Protein AF-0000000084441939 (afdb_homodimer)

Secondary structure (DSSP, 8-state):
-HHHHHHHHHHHHHHHHTHHHHHHHHHHHH---SSSHHHHHHT--THHHHHHHHHHHHHHHHHHHHHHHHHHHHTT---HHHHHHHHHHHHHHHHHHHHHHTT-HHHHHHHHHHHHHHHHHHHHHTS----/-HHHHHHHHHHHHHHHHTHHHHHHHHHHHH---TTSHHHHHHT--THHHHHHHHHHHHHHHHHHHHHHHHHHHHTT---HHHHHHHHHHHHHHHHHHHHHHTT-HHHHHHHHHHHHHHHHHHHHHTS----

Sequence (262 aa):
MSILVYCLFIAVLLPYLSKIPVAYAMHKASGYDNRYPREQQAGLKGFGARALAAHQNSFESLLVFATAVITAIATQHVTITTQYLAITYIVTRFLYHIFYLVNLSTLRSTVWFIGIVASLTILWQCIPATAMSILVYCLFIAVLLPYLSKIPVAYAMHKASGYDNRYPREQQAGLKGFGARALAAHQNSFESLLVFATAVITAIATQHVTITTQYLAITYIVTRFLYHIFYLVNLSTLRSTVWFIGIVASLTILWQCIPATA

pLDDT: mean 95.8, std 7.13, range [41.22, 98.94]

InterPro domains:
  IPR001129 Membrane-associated, eicosanoid/glutathione metabolism (MAPEG) protein [PF01124] (3-127)
  IPR023352 Membrane associated eicosanoid/glutathione metabolism-like domain superfamily [G3DSA:1.20.120.550] (1-128)
  IPR023352 Membrane associated eicosanoid/glutathione metabolism-like domain superfamily [SSF161084] (3-126)

Nearest PDB structures (foldseek):
  8cda-assembly4_M  TM=3.855E-01  e=6.119E+00  Mycobacteroides abscessus ATCC 19977
  3cax-assembly1_A-2  TM=2.291E-01  e=7.855E+00  Pyrococcus furiosus DSM 3638
  8cda-assembly4_M  TM=3.892E-01  e=5.537E+00  Mycobacteroides abscessus ATCC 19977
  3cax-assembly1_A-2  TM=2.503E-01  e=8.258E+00  Pyrococcus furiosus DSM 3638

Foldseek 3Di:
DVLLVVLLVLLVCLLVVLCVQLQVQLCVPPHQDPVCRPVSLVPGDDLNVLSVVLSVVSVVLSVLQVVLSVLCVVLVVDDPLLSVLSVLLSVLSVVLSVCSNVVVVVSNVVSVVSNNVSSVVSNVSSPPPPD/DVLLVVLLVLLVCLLVVLCVQLQVQLCVPPHQDPPCRVVSLVPGDDLNVLSVVLSVVSVVLSVLQVVLSVLCVVLVVDDPLLSVLSVLLSVLSVVLSVCSNVVVVVSNVVSVVSNNVSSVVSNVSSPPPPD

Organism: Legionella spiritensis (NCBI:txid452)

Radius of gyration: 19.42 Å; Cα contacts (8 Å, |Δi|>4): 306; chains: 2; bounding box: 46×61×51 Å

Solvent-accessible surface area (backbone atoms only — not comparable to full-atom values): 13417 Å² total; per-residue (Å²): 106,48,62,54,41,50,44,49,52,52,50,66,46,41,38,62,58,37,38,49,57,27,51,50,38,39,38,73,69,78,44,73,50,72,82,50,49,66,65,56,56,72,69,41,57,71,61,26,36,35,22,43,51,47,23,57,46,35,54,59,51,37,54,54,38,50,54,20,53,47,48,18,53,60,69,66,51,73,45,73,64,43,42,53,31,45,51,47,26,55,54,25,50,56,50,25,49,52,24,42,56,71,69,36,65,68,62,22,53,50,29,48,51,52,24,53,49,29,28,50,49,40,40,56,68,56,54,73,72,82,125,108,65,62,53,51,52,43,50,55,53,51,67,45,44,38,62,59,36,41,50,56,28,52,51,37,39,38,71,71,77,43,72,50,86,88,50,50,68,65,56,57,72,69,41,56,72,60,27,35,34,20,43,50,47,22,57,46,37,53,58,51,39,52,50,40,49,54,17,54,51,44,18,60,53,70,65,50,76,44,72,65,43,43,51,31,44,51,47,27,54,54,25,51,56,50,26,48,52,26,41,56,72,67,36,46,69,62,20,53,50,31,48,49,53,25,50,50,30,28,51,50,38,37,53,67,52,39,62,72,84,125

Structure (mmCIF, N/CA/C/O backbone):
data_AF-0000000084441939-model_v1
#
loop_
_entity.id
_entity.type
_entity.pdbx_description
1 polymer 'Transmembrane protein'
#
loop_
_atom_site.group_PDB
_atom_site.id
_atom_site.type_symbol
_atom_site.label_atom_id
_atom_site.label_alt_id
_atom_site.label_comp_id
_atom_site.label_asym_id
_atom_site.label_entity_id
_atom_site.label_seq_id
_atom_site.pdbx_PDB_ins_code
_atom_site.Cartn_x
_atom_site.Cartn_y
_atom_site.Cartn_z
_atom_site.occupancy
_atom_site.B_iso_or_equiv
_atom_site.auth_seq_id
_atom_site.auth_comp_id
_atom_site.auth_asym_id
_atom_site.auth_atom_id
_atom_site.pdbx_PDB_model_num
ATOM 1 N N . MET A 1 1 ? -1.339 22.938 4.844 1 77.06 1 MET A N 1
ATOM 2 C CA . MET A 1 1 ? -2.105 21.703 4.906 1 77.06 1 MET A CA 1
ATOM 3 C C . MET A 1 1 ? -2.326 21.125 3.51 1 77.06 1 MET A C 1
ATOM 5 O O . MET A 1 1 ? -2.17 19.922 3.295 1 77.06 1 MET A O 1
ATOM 9 N N . SER A 1 2 ? -2.289 21.984 2.557 1 90.19 2 SER A N 1
ATOM 10 C CA . SER A 1 2 ? -2.578 21.516 1.204 1 90.19 2 SER A CA 1
ATOM 11 C C . SER A 1 2 ? -1.395 20.766 0.617 1 90.19 2 SER A C 1
ATOM 13 O O . SER A 1 2 ? -1.568 19.703 0.013 1 90.19 2 SER A O 1
ATOM 15 N N . ILE A 1 3 ? -0.231 21.25 0.966 1 95.69 3 ILE A N 1
ATOM 16 C CA . ILE A 1 3 ? 0.956 20.625 0.394 1 95.69 3 ILE A CA 1
ATOM 17 C C . ILE A 1 3 ? 1.123 19.219 0.967 1 95.69 3 ILE A C 1
ATOM 19 O O . ILE A 1 3 ? 1.471 18.281 0.242 1 95.69 3 ILE A O 1
ATOM 23 N N . LEU A 1 4 ? 0.852 19.078 2.25 1 97.38 4 LEU A N 1
ATOM 24 C CA . LEU A 1 4 ? 1.001 17.781 2.895 1 97.38 4 LEU A CA 1
ATOM 25 C C . LEU A 1 4 ? 0.018 16.766 2.316 1 97.38 4 LEU A C 1
ATOM 27 O O . LEU A 1 4 ? 0.382 15.617 2.059 1 97.38 4 LEU A O 1
ATOM 31 N N . VAL A 1 5 ? -1.145 17.172 2.066 1 97.25 5 VAL A N 1
ATOM 32 C CA . VAL A 1 5 ? -2.15 16.25 1.537 1 97.25 5 VAL A CA 1
ATOM 33 C C . VAL A 1 5 ? -1.83 15.922 0.082 1 97.25 5 VAL A C 1
ATOM 35 O O . VAL A 1 5 ? -2.008 14.781 -0.351 1 97.25 5 VAL A O 1
ATOM 38 N N . TYR A 1 6 ? -1.315 16.906 -0.702 1 97.31 6 TYR A N 1
ATOM 39 C CA . TYR A 1 6 ? -0.858 16.625 -2.059 1 97.31 6 TYR A CA 1
ATOM 40 C C . TYR A 1 6 ? 0.255 15.594 -2.059 1 97.31 6 TYR A C 1
ATOM 42 O O . TYR A 1 6 ? 0.245 14.664 -2.871 1 97.31 6 TYR A O 1
ATOM 50 N N . CYS A 1 7 ? 1.139 15.781 -1.158 1 98.38 7 CYS A N 1
ATOM 51 C CA . CYS A 1 7 ? 2.266 14.859 -1.093 1 98.38 7 CYS A CA 1
ATOM 52 C C . CYS A 1 7 ? 1.807 13.461 -0.675 1 98.38 7 CYS A C 1
ATOM 54 O O . CYS A 1 7 ? 2.303 12.461 -1.192 1 98.38 7 CYS A O 1
ATOM 56 N N . LEU A 1 8 ? 0.847 13.43 0.259 1 98.31 8 LEU A N 1
ATOM 57 C CA . LEU A 1 8 ? 0.28 12.148 0.65 1 98.31 8 LEU A CA 1
ATOM 58 C C . LEU A 1 8 ? -0.394 11.469 -0.536 1 98.31 8 LEU A C 1
ATOM 60 O O . LEU A 1 8 ? -0.232 10.258 -0.74 1 98.31 8 LEU A O 1
ATOM 64 N N . PHE A 1 9 ? -1.083 12.219 -1.295 1 98.25 9 PHE A N 1
ATOM 65 C CA . PHE A 1 9 ? -1.786 11.688 -2.455 1 98.25 9 PHE A CA 1
ATOM 66 C C . PHE A 1 9 ? -0.802 11.109 -3.465 1 98.25 9 PHE A C 1
ATOM 68 O O . PHE A 1 9 ? -0.989 9.992 -3.951 1 98.25 9 PHE A O 1
ATOM 75 N N . ILE A 1 10 ? 0.221 11.82 -3.734 1 98.06 10 ILE A N 1
ATOM 76 C CA . ILE A 1 10 ? 1.233 11.359 -4.68 1 98.06 10 ILE A CA 1
ATOM 77 C C . ILE A 1 10 ? 1.927 10.117 -4.125 1 98.06 10 ILE A C 1
ATOM 79 O O . ILE A 1 10 ? 2.182 9.164 -4.863 1 98.06 10 ILE A O 1
ATOM 83 N N . ALA A 1 11 ? 2.217 10.148 -2.865 1 98.62 11 ALA A N 1
ATOM 84 C CA . ALA A 1 11 ? 2.896 9.016 -2.234 1 98.62 11 ALA A CA 1
ATOM 85 C C . ALA A 1 11 ? 2.057 7.746 -2.336 1 98.62 11 ALA A C 1
ATOM 87 O O . ALA A 1 11 ? 2.592 6.656 -2.561 1 98.62 11 ALA A O 1
ATOM 88 N N . VAL A 1 12 ? 0.732 7.875 -2.184 1 98.44 12 VAL A N 1
ATOM 89 C CA . VAL A 1 12 ? -0.155 6.719 -2.229 1 98.44 12 VAL A CA 1
ATOM 90 C C . VAL A 1 12 ? -0.239 6.188 -3.658 1 98.44 12 VAL A C 1
ATOM 92 O O . VAL A 1 12 ? -0.454 4.992 -3.871 1 98.44 12 VAL A O 1
ATOM 95 N N . LEU A 1 13 ? 0.028 7.016 -4.676 1 97.75 13 LEU A N 1
ATOM 96 C CA . LEU A 1 13 ? -0.014 6.629 -6.082 1 97.75 13 LEU A CA 1
ATOM 97 C C . LEU A 1 13 ? 1.262 5.891 -6.48 1 97.75 13 LEU A C 1
ATOM 99 O O . LEU A 1 13 ? 1.257 5.102 -7.426 1 97.75 13 LEU A O 1
ATOM 103 N N . LEU A 1 14 ? 2.279 6.09 -5.758 1 97.56 14 LEU A N 1
ATOM 104 C CA . LEU A 1 14 ? 3.605 5.664 -6.191 1 97.56 14 LEU A CA 1
ATOM 105 C C . LEU A 1 14 ? 3.693 4.141 -6.25 1 97.56 14 LEU A C 1
ATOM 107 O O . LEU A 1 14 ? 4.242 3.582 -7.199 1 97.56 14 LEU A O 1
ATOM 111 N N . PRO A 1 15 ? 3.178 3.391 -5.238 1 97.69 15 PRO A N 1
ATOM 112 C CA . PRO A 1 15 ? 3.246 1.933 -5.363 1 97.69 15 PRO A CA 1
ATOM 113 C C . PRO A 1 15 ? 2.529 1.412 -6.605 1 97.69 15 PRO A C 1
ATOM 115 O O . PRO A 1 15 ? 2.947 0.408 -7.191 1 97.69 15 PRO A O 1
ATOM 118 N N . TYR A 1 16 ? 1.575 2.072 -7.09 1 97.25 16 TYR A N 1
ATOM 119 C CA . TYR A 1 16 ? 0.833 1.625 -8.266 1 97.25 16 TYR A CA 1
ATOM 120 C C . TYR A 1 16 ? 1.544 2.031 -9.547 1 97.25 16 TYR A C 1
ATOM 122 O O . TYR A 1 16 ? 1.542 1.284 -10.531 1 97.25 16 TYR A O 1
ATOM 130 N N . LEU A 1 17 ? 2.154 3.234 -9.516 1 97.25 17 LEU A N 1
ATOM 131 C CA . LEU A 1 17 ? 2.969 3.652 -10.656 1 97.25 17 LEU A CA 1
ATOM 132 C C . LEU A 1 17 ? 4.199 2.764 -10.797 1 97.25 17 LEU A C 1
ATOM 134 O O . LEU A 1 17 ? 4.609 2.436 -11.914 1 97.25 17 LEU A O 1
ATOM 138 N N . SER A 1 18 ? 4.762 2.418 -9.688 1 97.62 18 SER A N 1
ATOM 139 C CA . SER A 1 18 ? 5.969 1.599 -9.727 1 97.62 18 SER A CA 1
ATOM 140 C C . SER A 1 18 ? 5.656 0.173 -10.172 1 97.62 18 SER A C 1
ATOM 142 O O . SER A 1 18 ? 6.562 -0.586 -10.523 1 97.62 18 SER A O 1
ATOM 144 N N . LYS A 1 19 ? 4.398 -0.194 -10.188 1 97.19 19 LYS A N 1
ATOM 145 C CA . LYS A 1 19 ? 3.984 -1.502 -10.688 1 97.19 19 LYS A CA 1
ATOM 146 C C . LYS A 1 19 ? 4.059 -1.558 -12.211 1 97.19 19 LYS A C 1
ATOM 148 O O . LYS A 1 19 ? 4.125 -2.641 -12.797 1 97.19 19 LYS A O 1
ATOM 153 N N . ILE A 1 20 ? 4.066 -0.434 -12.852 1 97.5 20 ILE A N 1
ATOM 154 C CA . ILE A 1 20 ? 4.016 -0.367 -14.305 1 97.5 20 ILE A CA 1
ATOM 155 C C . ILE A 1 20 ? 5.262 -1.026 -14.898 1 97.5 20 ILE A C 1
ATOM 157 O O . ILE A 1 20 ? 5.16 -1.905 -15.758 1 97.5 20 ILE A O 1
ATOM 161 N N . PRO A 1 21 ? 6.48 -0.716 -14.484 1 98 21 PRO A N 1
ATOM 162 C CA . PRO A 1 21 ? 7.648 -1.426 -15.008 1 98 21 PRO A CA 1
ATOM 163 C C . PRO A 1 21 ? 7.621 -2.92 -14.695 1 98 21 PRO A C 1
ATOM 165 O O . PRO A 1 21 ? 8.141 -3.727 -15.477 1 98 21 PRO A O 1
ATOM 168 N N . VAL A 1 22 ? 7.051 -3.307 -13.555 1 97.81 22 VAL A N 1
ATOM 169 C CA . VAL A 1 22 ? 6.91 -4.723 -13.227 1 97.81 22 VAL A CA 1
ATOM 170 C C . VAL A 1 22 ? 6.035 -5.41 -14.266 1 97.81 22 VAL A C 1
ATOM 172 O O . VAL A 1 22 ? 6.406 -6.461 -14.805 1 97.81 22 VAL A O 1
ATOM 175 N N . ALA A 1 23 ? 4.895 -4.797 -14.57 1 97.19 23 ALA A N 1
ATOM 176 C CA . ALA A 1 23 ? 3.973 -5.352 -15.555 1 97.19 23 ALA A CA 1
ATOM 177 C C . ALA A 1 23 ? 4.625 -5.434 -16.938 1 97.19 23 ALA A C 1
ATOM 179 O O . ALA A 1 23 ? 4.414 -6.398 -17.672 1 97.19 23 ALA A O 1
ATOM 180 N N . TYR A 1 24 ? 5.367 -4.402 -17.234 1 97.44 24 TYR A N 1
ATOM 181 C CA . TYR A 1 24 ? 6.098 -4.402 -18.484 1 97.44 24 TYR A CA 1
ATOM 182 C C . TYR A 1 24 ? 7.055 -5.586 -18.562 1 97.44 24 TYR A C 1
ATOM 184 O O . TYR A 1 24 ? 7.102 -6.285 -19.578 1 97.44 24 TYR A O 1
ATOM 192 N N . ALA A 1 25 ? 7.805 -5.809 -17.547 1 97 25 ALA A N 1
ATOM 193 C CA . ALA A 1 25 ? 8.75 -6.918 -17.484 1 97 25 ALA A CA 1
ATOM 194 C C . ALA A 1 25 ? 8.031 -8.258 -17.578 1 97 25 ALA A C 1
ATOM 196 O O . ALA A 1 25 ? 8.523 -9.188 -18.219 1 97 25 ALA A O 1
ATOM 197 N N . MET A 1 26 ? 6.902 -8.359 -16.906 1 96.44 26 MET A N 1
ATOM 198 C CA . MET A 1 26 ? 6.109 -9.586 -16.953 1 96.44 26 MET A CA 1
ATOM 199 C C . MET A 1 26 ? 5.652 -9.875 -18.391 1 96.44 26 MET A C 1
ATOM 201 O O . MET A 1 26 ? 5.734 -11.016 -18.844 1 96.44 26 MET A O 1
ATOM 205 N N . HIS A 1 27 ? 5.129 -8.844 -19.031 1 96.38 27 HIS A N 1
ATOM 206 C CA . HIS A 1 27 ? 4.656 -8.984 -20.391 1 96.38 27 HIS A CA 1
ATOM 207 C C . HIS A 1 27 ? 5.789 -9.406 -21.328 1 96.38 27 HIS A C 1
ATOM 209 O O . HIS A 1 27 ? 5.598 -10.266 -22.188 1 96.38 27 HIS A O 1
ATOM 215 N N . LYS A 1 28 ? 6.93 -8.906 -21.219 1 95 28 LYS A N 1
ATOM 216 C CA . LYS A 1 28 ? 8.086 -9.188 -22.062 1 95 28 LYS A CA 1
ATOM 217 C C . LYS A 1 28 ? 8.609 -10.602 -21.812 1 95 28 LYS A C 1
ATOM 219 O O . LYS A 1 28 ? 9.109 -11.25 -22.734 1 95 28 LYS A O 1
ATOM 224 N N . ALA A 1 29 ? 8.484 -11.055 -20.656 1 91.19 29 ALA A N 1
ATOM 225 C CA . ALA A 1 29 ? 9.031 -12.359 -20.281 1 91.19 29 ALA A CA 1
ATOM 226 C C . ALA A 1 29 ? 8.164 -13.492 -20.844 1 91.19 29 ALA A C 1
ATOM 228 O O . ALA A 1 29 ? 8.672 -14.391 -21.516 1 91.19 29 ALA A O 1
ATOM 229 N N . SER A 1 30 ? 6.887 -13.609 -20.641 1 89.94 30 SER A N 1
ATOM 230 C CA . SER A 1 30 ? 6.035 -14.727 -21.047 1 89.94 30 SER A CA 1
ATOM 231 C C . SER A 1 30 ? 4.586 -14.273 -21.234 1 89.94 30 SER A C 1
ATOM 233 O O . SER A 1 30 ? 3.668 -15.094 -21.188 1 89.94 30 SER A O 1
ATOM 235 N N . GLY A 1 31 ? 4.445 -12.992 -21.375 1 92.94 31 GLY A N 1
ATOM 236 C CA . GLY A 1 31 ? 3.076 -12.508 -21.344 1 92.94 31 GLY A CA 1
ATOM 237 C C . GLY A 1 31 ? 2.527 -12.328 -19.938 1 92.94 31 GLY A C 1
ATOM 238 O O . GLY A 1 31 ? 2.953 -13.023 -19.016 1 92.94 31 GLY A O 1
ATOM 239 N N . TYR A 1 32 ? 1.651 -11.5 -19.781 1 91.75 32 TYR A N 1
ATOM 240 C CA . TYR A 1 32 ? 1.077 -11.219 -18.469 1 91.75 32 TYR A CA 1
ATOM 241 C C . TYR A 1 32 ? 0.094 -12.312 -18.062 1 91.75 32 TYR A C 1
ATOM 243 O O . TYR A 1 32 ? -0.87 -12.586 -18.781 1 91.75 32 TYR A O 1
ATOM 251 N N . ASP A 1 33 ? 0.349 -12.945 -17 1 92.94 33 ASP A N 1
ATOM 252 C CA . ASP A 1 33 ? -0.541 -13.953 -16.438 1 92.94 33 ASP A CA 1
ATOM 253 C C . ASP A 1 33 ? -1.369 -13.375 -15.289 1 92.94 33 ASP A C 1
ATOM 255 O O . ASP A 1 33 ? -0.911 -13.328 -14.148 1 92.94 33 ASP A O 1
ATOM 259 N N . ASN A 1 34 ? -2.588 -13.055 -15.531 1 92.88 34 ASN A N 1
ATOM 260 C CA . ASN A 1 34 ? -3.455 -12.43 -14.539 1 92.88 34 ASN A CA 1
ATOM 261 C C . ASN A 1 34 ? -3.949 -13.438 -13.508 1 92.88 34 ASN A C 1
ATOM 263 O O . ASN A 1 34 ? -4.473 -13.047 -12.461 1 92.88 34 ASN A O 1
ATOM 267 N N . ARG A 1 35 ? -3.855 -14.633 -13.742 1 92.31 35 ARG A N 1
ATOM 268 C CA . ARG A 1 35 ? -4.348 -15.648 -12.82 1 92.31 35 ARG A CA 1
ATOM 269 C C . ARG A 1 35 ? -3.369 -15.859 -11.672 1 92.31 35 ARG A C 1
ATOM 271 O O . ARG A 1 35 ? -3.783 -16.094 -10.531 1 92.31 35 ARG A O 1
ATOM 278 N N . TYR A 1 36 ? -2.07 -15.781 -12.062 1 92.69 36 TYR A N 1
ATOM 279 C CA . TYR A 1 36 ? -1.05 -15.961 -11.031 1 92.69 36 TYR A CA 1
ATOM 280 C C . TYR A 1 36 ? 0.02 -14.883 -11.133 1 92.69 36 TYR A C 1
ATOM 282 O O . TYR A 1 36 ? 1.203 -15.18 -11.305 1 92.69 36 TYR A O 1
ATOM 290 N N . PRO A 1 37 ? -0.378 -13.688 -10.875 1 94.44 37 PRO A N 1
ATOM 291 C CA . PRO A 1 37 ? 0.547 -12.57 -11.078 1 94.44 37 PRO A CA 1
ATOM 292 C C . PRO A 1 37 ? 1.722 -12.594 -10.102 1 94.44 37 PRO A C 1
ATOM 294 O O . PRO A 1 37 ? 2.85 -12.266 -10.484 1 94.44 37 PRO A O 1
ATOM 297 N N . ARG A 1 38 ? 1.528 -13.023 -8.953 1 94.38 38 ARG A N 1
ATOM 298 C CA . ARG A 1 38 ? 2.594 -12.984 -7.957 1 94.38 38 ARG A CA 1
ATOM 299 C C . ARG A 1 38 ? 3.629 -14.078 -8.219 1 94.38 38 ARG A C 1
ATOM 301 O O . ARG A 1 38 ? 4.824 -13.867 -8.008 1 94.38 38 ARG A O 1
ATOM 308 N N . GLU A 1 39 ? 3.197 -15.211 -8.625 1 91.62 39 GLU A N 1
ATOM 309 C CA . GLU A 1 39 ? 4.129 -16.25 -9.039 1 91.62 39 GLU A CA 1
ATOM 310 C C . GLU A 1 39 ? 4.992 -15.789 -10.211 1 91.62 39 GLU A C 1
ATOM 312 O O . GLU A 1 39 ? 6.199 -16.031 -10.234 1 91.62 39 GLU A O 1
ATOM 317 N N . GLN A 1 40 ? 4.348 -15.203 -11.156 1 93.44 40 GLN A N 1
ATOM 318 C CA . GLN A 1 40 ? 5.078 -14.672 -12.305 1 93.44 40 GLN A CA 1
ATOM 319 C C . GLN A 1 40 ? 6.109 -13.633 -11.867 1 93.44 40 GLN A C 1
ATOM 321 O O . GLN A 1 40 ? 7.238 -13.625 -12.359 1 93.44 40 GLN A O 1
ATOM 326 N N . GLN A 1 41 ? 5.73 -12.766 -10.992 1 95 41 GLN A N 1
ATOM 327 C CA . GLN A 1 41 ? 6.625 -11.727 -10.477 1 95 41 GLN A CA 1
ATOM 328 C C . GLN A 1 41 ? 7.844 -12.344 -9.797 1 95 41 GLN A C 1
ATOM 330 O O . GLN A 1 41 ? 8.961 -11.836 -9.938 1 95 41 GLN A O 1
ATOM 335 N N . ALA A 1 42 ? 7.625 -13.383 -9.062 1 92 42 ALA A N 1
ATOM 336 C CA . ALA A 1 42 ? 8.688 -14.016 -8.297 1 92 42 ALA A CA 1
ATOM 337 C C . ALA A 1 42 ? 9.781 -14.555 -9.219 1 92 42 ALA A C 1
ATOM 339 O O . ALA A 1 42 ? 10.922 -14.75 -8.789 1 92 42 ALA A O 1
ATOM 340 N N . GLY A 1 43 ? 9.5 -14.758 -10.477 1 93.5 43 GLY A N 1
ATOM 341 C CA . GLY A 1 43 ? 10.453 -15.336 -11.414 1 93.5 43 GLY A CA 1
ATOM 342 C C . GLY A 1 43 ? 11.211 -14.305 -12.219 1 93.5 43 GLY A C 1
ATOM 343 O O . GLY A 1 43 ? 12.086 -14.648 -13.016 1 93.5 43 GLY A O 1
ATOM 344 N N . LEU A 1 44 ? 10.945 -13.023 -12.055 1 96.12 44 LEU A N 1
ATOM 345 C CA . LEU A 1 44 ? 11.57 -11.969 -12.844 1 96.12 44 LEU A CA 1
ATOM 346 C C . LEU A 1 44 ? 13.039 -11.805 -12.469 1 96.12 44 LEU A C 1
ATOM 348 O O . LEU A 1 44 ? 13.406 -11.969 -11.297 1 96.12 44 LEU A O 1
ATOM 352 N N . LYS A 1 45 ? 13.922 -11.508 -13.453 1 96.5 45 LYS A N 1
ATOM 353 C CA . LYS A 1 45 ? 15.352 -11.273 -13.25 1 96.5 45 LYS A CA 1
ATOM 354 C C . LYS A 1 45 ? 15.781 -9.938 -13.852 1 96.5 45 LYS A C 1
ATOM 356 O O . LYS A 1 45 ? 14.992 -9.281 -14.539 1 96.5 45 LYS A O 1
ATOM 361 N N . GLY A 1 46 ? 17 -9.516 -13.453 1 96.56 46 GLY A N 1
ATOM 362 C CA . GLY A 1 46 ? 17.531 -8.281 -14.016 1 96.56 46 GLY A CA 1
ATOM 363 C C . GLY A 1 46 ? 16.625 -7.09 -13.789 1 96.56 46 GLY A C 1
ATOM 364 O O . GLY A 1 46 ? 16.219 -6.812 -12.656 1 96.56 46 GLY A O 1
ATOM 365 N N . PHE A 1 47 ? 16.203 -6.449 -14.898 1 97.5 47 PHE A N 1
ATOM 366 C CA . PHE A 1 47 ? 15.336 -5.27 -14.859 1 97.5 47 PHE A CA 1
ATOM 367 C C . PHE A 1 47 ? 14.047 -5.562 -14.102 1 97.5 47 PHE A C 1
ATOM 369 O O . PHE A 1 47 ? 13.609 -4.758 -13.281 1 97.5 47 PHE A O 1
ATOM 376 N N . GLY A 1 48 ? 13.453 -6.785 -14.414 1 97.69 48 GLY A N 1
ATOM 377 C CA . GLY A 1 48 ? 12.203 -7.148 -13.766 1 97.69 48 GLY A CA 1
ATOM 378 C C . GLY A 1 48 ? 12.328 -7.312 -12.266 1 97.69 48 GLY A C 1
ATOM 379 O O . GLY A 1 48 ? 11.445 -6.898 -11.508 1 97.69 48 GLY A O 1
ATOM 380 N N . ALA A 1 49 ? 13.406 -7.875 -11.844 1 97.62 49 ALA A N 1
ATOM 381 C CA . ALA A 1 49 ? 13.656 -8.047 -10.414 1 97.62 49 ALA A CA 1
ATOM 382 C C . ALA A 1 49 ? 13.844 -6.703 -9.719 1 97.62 49 ALA A C 1
ATOM 384 O O . ALA A 1 49 ? 13.352 -6.5 -8.602 1 97.62 49 ALA A O 1
ATOM 385 N N . ARG A 1 50 ? 14.547 -5.836 -10.383 1 98.19 50 ARG A N 1
ATOM 386 C CA . ARG A 1 50 ? 14.742 -4.504 -9.82 1 98.19 50 ARG A CA 1
ATOM 387 C C . ARG A 1 50 ? 13.422 -3.746 -9.742 1 98.19 50 ARG A C 1
ATOM 389 O O . ARG A 1 50 ? 13.148 -3.051 -8.766 1 98.19 50 ARG A O 1
ATOM 396 N N . ALA A 1 51 ? 12.633 -3.861 -10.766 1 98.38 51 ALA A N 1
ATOM 397 C CA . ALA A 1 51 ? 11.32 -3.221 -10.781 1 98.38 51 ALA A CA 1
ATOM 398 C C . ALA A 1 51 ? 10.453 -3.725 -9.633 1 98.38 51 ALA A C 1
ATOM 400 O O . ALA A 1 51 ? 9.789 -2.936 -8.953 1 98.38 51 ALA A O 1
ATOM 401 N N . LEU A 1 52 ? 10.516 -5.008 -9.461 1 98.12 52 LEU A N 1
ATOM 402 C CA . LEU A 1 52 ? 9.719 -5.609 -8.391 1 98.12 52 LEU A CA 1
ATOM 403 C C . LEU A 1 52 ? 10.195 -5.129 -7.027 1 98.12 52 LEU A C 1
ATOM 405 O O . LEU A 1 52 ? 9.375 -4.793 -6.164 1 98.12 52 LEU A O 1
ATOM 409 N N . ALA A 1 53 ? 11.453 -5.109 -6.84 1 97.88 53 ALA A N 1
ATOM 410 C CA . ALA A 1 53 ? 12.016 -4.641 -5.578 1 97.88 53 ALA A CA 1
ATOM 411 C C . ALA A 1 53 ? 11.609 -3.197 -5.297 1 97.88 53 ALA A C 1
ATOM 413 O O . ALA A 1 53 ? 11.258 -2.854 -4.168 1 97.88 53 ALA A O 1
ATOM 414 N N . ALA A 1 54 ? 11.68 -2.387 -6.277 1 98.31 54 ALA A N 1
ATOM 415 C CA . ALA A 1 54 ? 11.289 -0.988 -6.137 1 98.31 54 ALA A CA 1
ATOM 416 C C . ALA A 1 54 ? 9.805 -0.866 -5.785 1 98.31 54 ALA A C 1
ATOM 418 O O . ALA A 1 54 ? 9.422 -0.033 -4.961 1 98.31 54 ALA A O 1
ATOM 419 N N . HIS A 1 55 ? 9.023 -1.685 -6.438 1 98.12 55 HIS A N 1
ATOM 420 C CA . HIS A 1 55 ? 7.586 -1.704 -6.18 1 98.12 55 HIS A CA 1
ATOM 421 C C . HIS A 1 55 ? 7.293 -2.08 -4.73 1 98.12 55 HIS A C 1
ATOM 423 O O . HIS A 1 55 ? 6.535 -1.388 -4.047 1 98.12 55 HIS A O 1
ATOM 429 N N . GLN A 1 56 ? 7.914 -3.129 -4.277 1 97.69 56 GLN A N 1
ATOM 430 C CA . GLN A 1 56 ? 7.707 -3.58 -2.906 1 97.69 56 GLN A CA 1
ATOM 431 C C . GLN A 1 56 ? 8.195 -2.537 -1.905 1 97.69 56 GLN A C 1
ATOM 433 O O . GLN A 1 56 ? 7.527 -2.273 -0.902 1 97.69 56 GLN A O 1
ATOM 438 N N . ASN A 1 57 ? 9.297 -1.919 -2.184 1 98.25 57 ASN A N 1
ATOM 439 C CA . ASN A 1 57 ? 9.844 -0.885 -1.315 1 98.25 57 ASN A CA 1
ATOM 440 C C . ASN A 1 57 ? 8.914 0.319 -1.215 1 98.25 57 ASN A C 1
ATOM 442 O O . ASN A 1 57 ? 8.875 0.996 -0.185 1 98.25 57 ASN A O 1
ATOM 446 N N . SER A 1 58 ? 8.195 0.585 -2.271 1 98.06 58 SER A N 1
ATOM 447 C CA . SER A 1 58 ? 7.309 1.746 -2.283 1 98.06 58 SER A CA 1
ATOM 448 C C . SER A 1 58 ? 6.23 1.631 -1.211 1 98.06 58 SER A C 1
ATOM 450 O O . SER A 1 58 ? 5.824 2.633 -0.62 1 98.06 58 SER A O 1
ATOM 452 N N . PHE A 1 59 ? 5.691 0.435 -0.942 1 98.19 59 PHE A N 1
ATOM 453 C CA . PHE A 1 59 ? 4.727 0.249 0.135 1 98.19 59 PHE A CA 1
ATOM 454 C C . PHE A 1 59 ? 5.383 0.458 1.494 1 98.19 59 PHE A C 1
ATOM 456 O O . PHE A 1 59 ? 4.793 1.063 2.389 1 98.19 59 PHE A O 1
ATOM 463 N N . GLU A 1 60 ? 6.605 -0.046 1.639 1 98.12 60 GLU A N 1
ATOM 464 C CA . GLU A 1 60 ? 7.34 0.11 2.893 1 98.12 60 GLU A CA 1
ATOM 465 C C . GLU A 1 60 ? 7.582 1.582 3.209 1 98.12 60 GLU A C 1
ATOM 467 O O . GLU A 1 60 ? 7.359 2.025 4.336 1 98.12 60 GLU A O 1
ATOM 472 N N . SER A 1 61 ? 7.992 2.221 2.207 1 98.25 61 SER A N 1
ATOM 473 C CA . SER A 1 61 ? 8.305 3.639 2.357 1 98.25 61 SER A CA 1
ATOM 474 C C . SER A 1 61 ? 7.043 4.457 2.617 1 98.25 61 SER A C 1
ATOM 476 O O . SER A 1 61 ? 7.059 5.398 3.412 1 98.25 61 SER A O 1
ATOM 478 N N . LEU A 1 62 ? 6 4.129 1.963 1 98.62 62 LEU A N 1
ATOM 479 C CA . LEU A 1 62 ? 4.73 4.824 2.143 1 98.62 62 LEU A CA 1
ATOM 480 C C . LEU A 1 62 ? 4.27 4.75 3.594 1 98.62 62 LEU A C 1
ATOM 482 O O . LEU A 1 62 ? 3.76 5.734 4.141 1 98.62 62 LEU A O 1
ATOM 486 N N . LEU A 1 63 ? 4.422 3.623 4.199 1 98.62 63 LEU A N 1
ATOM 487 C CA . LEU A 1 63 ? 4.008 3.443 5.586 1 98.62 63 LEU A CA 1
ATOM 488 C C . LEU A 1 63 ? 4.688 4.465 6.492 1 98.62 63 LEU A C 1
ATOM 490 O O . LEU A 1 63 ? 4.027 5.121 7.301 1 98.62 63 LEU A O 1
ATOM 494 N N . VAL A 1 64 ? 5.941 4.598 6.352 1 98.75 64 VAL A N 1
ATOM 495 C CA . VAL A 1 64 ? 6.73 5.508 7.172 1 98.75 64 VAL A CA 1
ATOM 496 C C . VAL A 1 64 ? 6.305 6.949 6.906 1 98.75 64 VAL A C 1
ATOM 498 O O . VAL A 1 64 ? 6.023 7.703 7.84 1 98.75 64 VAL A O 1
ATOM 501 N N . PHE A 1 65 ? 6.211 7.309 5.641 1 98.94 65 PHE A N 1
ATOM 502 C CA . PHE A 1 65 ? 5.891 8.68 5.25 1 98.94 65 PHE A CA 1
ATOM 503 C C . PHE A 1 65 ? 4.473 9.039 5.68 1 98.94 65 PHE A C 1
ATOM 505 O O . PHE A 1 65 ? 4.246 10.125 6.23 1 98.94 65 PHE A O 1
ATOM 512 N N . ALA A 1 66 ? 3.512 8.188 5.414 1 98.81 66 ALA A N 1
ATOM 513 C CA . ALA A 1 66 ? 2.119 8.438 5.781 1 98.81 66 ALA A CA 1
ATOM 514 C C . ALA A 1 66 ? 1.978 8.641 7.285 1 98.81 66 ALA A C 1
ATOM 516 O O . ALA A 1 66 ? 1.262 9.539 7.734 1 98.81 66 ALA A O 1
ATOM 517 N N . THR A 1 67 ? 2.645 7.789 8.078 1 98.69 67 THR A N 1
ATOM 518 C CA . THR A 1 67 ? 2.613 7.93 9.523 1 98.69 67 THR A CA 1
ATOM 519 C C . THR A 1 67 ? 3.102 9.312 9.945 1 98.69 67 THR A C 1
ATOM 521 O O . THR A 1 67 ? 2.461 9.984 10.758 1 98.69 67 THR A O 1
ATOM 524 N N . ALA A 1 68 ? 4.164 9.734 9.383 1 98.75 68 ALA A N 1
ATOM 525 C CA . ALA A 1 68 ? 4.758 11.023 9.734 1 98.75 68 ALA A CA 1
ATOM 526 C C . ALA A 1 68 ? 3.834 12.18 9.359 1 98.75 68 ALA A C 1
ATOM 528 O O . ALA A 1 68 ? 3.562 13.055 10.18 1 98.75 68 ALA A O 1
ATOM 529 N N . VAL A 1 69 ? 3.34 12.18 8.164 1 98.69 69 VAL A N 1
ATOM 530 C CA . VAL A 1 69 ? 2.586 13.305 7.629 1 98.69 69 VAL A CA 1
ATOM 531 C C . VAL A 1 69 ? 1.213 13.375 8.297 1 98.69 69 VAL A C 1
ATOM 533 O O . VAL A 1 69 ? 0.745 14.453 8.656 1 98.69 69 VAL A O 1
ATOM 536 N N . ILE A 1 70 ? 0.535 12.289 8.531 1 98.44 70 ILE A N 1
ATOM 537 C CA . ILE A 1 70 ? -0.771 12.289 9.18 1 98.44 70 ILE A CA 1
ATOM 538 C C . ILE A 1 70 ? -0.628 12.742 10.633 1 98.44 70 ILE A C 1
ATOM 540 O O . ILE A 1 70 ? -1.49 13.453 11.148 1 98.44 70 ILE A O 1
ATOM 544 N N . THR A 1 71 ? 0.468 12.297 11.258 1 98.38 71 THR A N 1
ATOM 545 C CA . THR A 1 71 ? 0.73 12.773 12.609 1 98.38 71 THR A CA 1
ATOM 546 C C . THR A 1 71 ? 0.876 14.297 12.633 1 98.38 71 THR A C 1
ATOM 548 O O . THR A 1 71 ? 0.311 14.961 13.5 1 98.38 71 THR A O 1
ATOM 551 N N . ALA A 1 72 ? 1.622 14.828 11.719 1 98.12 72 ALA A N 1
ATOM 552 C CA . ALA A 1 72 ? 1.804 16.281 11.648 1 98.12 72 ALA A CA 1
ATOM 553 C C . ALA A 1 72 ? 0.465 16.984 11.469 1 98.12 72 ALA A C 1
ATOM 555 O O . ALA A 1 72 ? 0.208 18 12.117 1 98.12 72 ALA A O 1
ATOM 556 N N . ILE A 1 73 ? -0.414 16.438 10.617 1 97.12 73 ILE A N 1
ATOM 557 C CA . ILE A 1 73 ? -1.728 17.031 10.375 1 97.12 73 ILE A CA 1
ATOM 558 C C . ILE A 1 73 ? -2.58 16.922 11.633 1 97.12 73 ILE A C 1
ATOM 560 O O . ILE A 1 73 ? -3.188 17.922 12.055 1 97.12 73 ILE A O 1
ATOM 564 N N . ALA A 1 74 ? -2.543 15.82 12.242 1 96.25 74 ALA A N 1
ATOM 565 C CA . ALA A 1 74 ? -3.379 15.555 13.414 1 96.25 74 ALA A CA 1
ATOM 566 C C . ALA A 1 74 ? -2.959 16.422 14.594 1 96.25 74 ALA A C 1
ATOM 568 O O . ALA A 1 74 ? -3.795 16.812 15.414 1 96.25 74 ALA A O 1
ATOM 569 N N . THR A 1 75 ? -1.684 16.688 14.664 1 96.12 75 THR A N 1
ATOM 570 C CA . THR A 1 75 ? -1.175 17.469 15.789 1 96.12 75 THR A CA 1
ATOM 571 C C . THR A 1 75 ? -1.03 18.938 15.414 1 96.12 75 THR A C 1
ATOM 573 O O . THR A 1 75 ? -0.524 19.734 16.203 1 96.12 75 THR A O 1
ATOM 576 N N . GLN A 1 76 ? -1.35 19.25 14.203 1 95.38 76 GLN A N 1
ATOM 577 C CA . GLN A 1 76 ? -1.365 20.609 13.703 1 95.38 76 GLN A CA 1
ATOM 578 C C . GLN A 1 76 ? 0.044 21.203 13.641 1 95.38 76 GLN A C 1
ATOM 580 O O . GLN A 1 76 ? 0.244 22.375 13.922 1 95.38 76 GLN A O 1
ATOM 585 N N . HIS A 1 77 ? 0.992 20.391 13.461 1 95.62 77 HIS A N 1
ATOM 586 C CA . HIS A 1 77 ? 2.365 20.812 13.227 1 95.62 77 HIS A CA 1
ATOM 587 C C . HIS A 1 77 ? 2.656 20.922 11.734 1 95.62 77 HIS A C 1
ATOM 589 O O . HIS A 1 77 ? 3.551 20.25 11.211 1 95.62 77 HIS A O 1
ATOM 595 N N . VAL A 1 78 ? 1.891 21.766 11.086 1 95.81 78 VAL A N 1
ATOM 596 C CA . VAL A 1 78 ? 2.055 22 9.656 1 95.81 78 VAL A CA 1
ATOM 597 C C . VAL A 1 78 ? 2.828 23.297 9.438 1 95.81 78 VAL A C 1
ATOM 599 O O . VAL A 1 78 ? 2.234 24.375 9.352 1 95.81 78 VAL A O 1
ATOM 602 N N . THR A 1 79 ? 4.145 23.203 9.422 1 96.44 79 THR A N 1
ATOM 603 C CA . THR A 1 79 ? 5.043 24.344 9.266 1 96.44 79 THR A CA 1
ATOM 604 C C . THR A 1 79 ? 5.66 24.359 7.871 1 96.44 79 THR A C 1
ATOM 606 O O . THR A 1 79 ? 5.477 23.406 7.094 1 96.44 79 THR A O 1
ATOM 609 N N . ILE A 1 80 ? 6.258 25.422 7.539 1 97 80 ILE A N 1
ATOM 610 C CA . ILE A 1 80 ? 6.965 25.516 6.27 1 97 80 ILE A CA 1
ATOM 611 C C . ILE A 1 80 ? 8.023 24.422 6.18 1 97 80 ILE A C 1
ATOM 613 O O . ILE A 1 80 ? 8.211 23.812 5.121 1 97 80 ILE A O 1
ATOM 617 N N . THR A 1 81 ? 8.633 24.156 7.301 1 97.38 81 THR A N 1
ATOM 618 C CA . THR A 1 81 ? 9.656 23.125 7.344 1 97.38 81 THR A CA 1
ATOM 619 C C . THR A 1 81 ? 9.055 21.75 7.027 1 97.38 81 THR A C 1
ATOM 621 O O . THR A 1 81 ? 9.586 21.016 6.195 1 97.38 81 THR A O 1
ATOM 624 N N . THR A 1 82 ? 7.949 21.406 7.66 1 97.75 82 THR A N 1
ATOM 625 C CA . THR A 1 82 ? 7.328 20.125 7.414 1 97.75 82 THR A CA 1
ATOM 626 C C . THR A 1 82 ? 6.879 20 5.961 1 97.75 82 THR A C 1
ATOM 628 O O . THR A 1 82 ? 6.945 18.922 5.367 1 97.75 82 THR A O 1
ATOM 631 N N . GLN A 1 83 ? 6.461 21.062 5.375 1 98.12 83 GLN A N 1
ATOM 632 C CA . GLN A 1 83 ? 6.027 21.047 3.982 1 98.12 83 GLN A CA 1
ATOM 633 C C . GLN A 1 83 ? 7.199 20.797 3.043 1 98.12 83 GLN A C 1
ATOM 635 O O . GLN A 1 83 ? 7.094 19.984 2.121 1 98.12 83 GLN A O 1
ATOM 640 N N . TYR A 1 84 ? 8.312 21.438 3.305 1 98.56 84 TYR A N 1
ATOM 641 C CA . TYR A 1 84 ? 9.492 21.219 2.463 1 98.56 84 TYR A CA 1
ATOM 642 C C . TYR A 1 84 ? 10.031 19.812 2.631 1 98.56 84 TYR A C 1
ATOM 644 O O . TYR A 1 84 ? 10.531 19.219 1.673 1 98.56 84 TYR A O 1
ATOM 652 N N . LEU A 1 85 ? 9.953 19.312 3.832 1 98.81 85 LEU A N 1
ATOM 653 C CA . LEU A 1 85 ? 10.391 17.938 4.078 1 98.81 85 LEU A CA 1
ATOM 654 C C . LEU A 1 85 ? 9.508 16.953 3.326 1 98.81 85 LEU A C 1
ATOM 656 O O . LEU A 1 85 ? 10.008 15.961 2.773 1 98.81 85 LEU A O 1
ATOM 660 N N . ALA A 1 86 ? 8.234 17.219 3.305 1 98.81 86 ALA A N 1
ATOM 661 C CA . ALA A 1 86 ? 7.316 16.344 2.57 1 98.81 86 ALA A CA 1
ATOM 662 C C . ALA A 1 86 ? 7.621 16.359 1.075 1 98.81 86 ALA A C 1
ATOM 664 O O . ALA A 1 86 ? 7.613 15.312 0.421 1 98.81 86 ALA A O 1
ATOM 665 N N . ILE A 1 87 ? 7.906 17.516 0.533 1 98.81 87 ILE A N 1
ATOM 666 C CA . ILE A 1 87 ? 8.258 17.641 -0.878 1 98.81 87 ILE A CA 1
ATOM 667 C C . ILE A 1 87 ? 9.562 16.906 -1.156 1 98.81 87 ILE A C 1
ATOM 669 O O . ILE A 1 87 ? 9.688 16.203 -2.162 1 98.81 87 ILE A O 1
ATOM 673 N N . THR A 1 88 ? 10.508 17.094 -0.27 1 98.88 88 THR A N 1
ATOM 674 C CA . THR A 1 88 ? 11.789 16.406 -0.4 1 98.88 88 THR A CA 1
ATOM 675 C C . THR A 1 88 ? 11.578 14.891 -0.477 1 98.88 88 THR A C 1
ATOM 677 O O . THR A 1 88 ? 12.172 14.219 -1.321 1 98.88 88 THR A O 1
ATOM 680 N N . TYR A 1 89 ? 10.75 14.336 0.363 1 98.88 89 TYR A N 1
ATOM 681 C CA . TYR A 1 89 ? 10.438 12.914 0.335 1 98.88 89 TYR A CA 1
ATOM 682 C C . TYR A 1 89 ? 9.914 12.492 -1.034 1 98.88 89 TYR A C 1
ATOM 684 O O . TYR A 1 89 ? 10.391 11.516 -1.612 1 98.88 89 TYR A O 1
ATOM 692 N N . ILE A 1 90 ? 8.992 13.266 -1.567 1 98.88 90 ILE A N 1
ATOM 693 C CA . ILE A 1 90 ? 8.383 12.914 -2.844 1 98.88 90 ILE A CA 1
ATOM 694 C C . ILE A 1 90 ? 9.445 12.914 -3.941 1 98.88 90 ILE A C 1
ATOM 696 O O . ILE A 1 90 ? 9.508 11.984 -4.754 1 98.88 90 ILE A O 1
ATOM 700 N N . VAL A 1 91 ? 10.266 13.922 -3.971 1 98.88 91 VAL A N 1
ATOM 701 C CA . VAL A 1 91 ? 11.312 14.039 -4.984 1 98.88 91 VAL A CA 1
ATOM 702 C C . VAL A 1 91 ? 12.273 12.859 -4.875 1 98.88 91 VAL A C 1
ATOM 704 O O . VAL A 1 91 ? 12.602 12.227 -5.883 1 98.88 91 VAL A O 1
ATOM 707 N N . THR A 1 92 ? 12.672 12.539 -3.668 1 98.81 92 THR A N 1
ATOM 708 C CA . THR A 1 92 ? 13.625 11.445 -3.479 1 98.81 92 THR A CA 1
ATOM 709 C C . THR A 1 92 ? 12.984 10.109 -3.848 1 98.81 92 THR A C 1
ATOM 711 O O . THR A 1 92 ? 13.672 9.211 -4.34 1 98.81 92 THR A O 1
ATOM 714 N N . ARG A 1 93 ? 11.727 9.969 -3.688 1 98.69 93 ARG A N 1
ATOM 715 C CA . ARG A 1 93 ? 11.047 8.727 -4.047 1 98.69 93 ARG A CA 1
ATOM 716 C C . ARG A 1 93 ? 11.055 8.523 -5.559 1 98.69 93 ARG A C 1
ATOM 718 O O . ARG A 1 93 ? 11.25 7.398 -6.035 1 98.69 93 ARG A O 1
ATOM 725 N N . PHE A 1 94 ? 10.789 9.57 -6.305 1 98.69 94 PHE A N 1
ATOM 726 C CA . PHE A 1 94 ? 10.844 9.453 -7.758 1 98.69 94 PHE A CA 1
ATOM 727 C C . PHE A 1 94 ? 12.258 9.102 -8.219 1 98.69 94 PHE A C 1
ATOM 729 O O . PHE A 1 94 ? 12.438 8.211 -9.047 1 98.69 94 PHE A O 1
ATOM 736 N N . LEU A 1 95 ? 13.219 9.781 -7.676 1 98.81 95 LEU A N 1
ATOM 737 C CA . LEU A 1 95 ? 14.609 9.508 -8.023 1 98.81 95 LEU A CA 1
ATOM 738 C C . LEU A 1 95 ? 14.992 8.078 -7.641 1 98.81 95 LEU A C 1
ATOM 740 O O . LEU A 1 95 ? 15.688 7.395 -8.398 1 98.81 95 LEU A O 1
ATOM 744 N N . TYR A 1 96 ? 14.562 7.613 -6.488 1 98.81 96 TYR A N 1
ATOM 745 C CA . TYR A 1 96 ? 14.82 6.258 -6.012 1 98.81 96 TYR A CA 1
ATOM 746 C C . TYR A 1 96 ? 14.359 5.223 -7.031 1 98.81 96 TYR A C 1
ATOM 748 O O . TYR A 1 96 ? 15.109 4.312 -7.387 1 98.81 96 TYR A O 1
ATOM 756 N N . HIS A 1 97 ? 13.164 5.379 -7.543 1 98.5 97 HIS A N 1
ATOM 757 C CA . HIS A 1 97 ? 12.617 4.426 -8.508 1 98.5 97 HIS A CA 1
ATOM 758 C C . HIS A 1 97 ? 13.414 4.438 -9.805 1 98.5 97 HIS A C 1
ATOM 760 O O . HIS A 1 97 ? 13.719 3.383 -10.367 1 98.5 97 HIS A O 1
ATOM 766 N N . ILE A 1 98 ? 13.766 5.617 -10.266 1 98.38 98 ILE A N 1
ATOM 767 C CA . ILE A 1 98 ? 14.531 5.746 -11.5 1 98.38 98 ILE A CA 1
ATOM 768 C C . ILE A 1 98 ? 15.898 5.082 -11.328 1 98.38 98 ILE A C 1
ATOM 770 O O . ILE A 1 98 ? 16.297 4.27 -12.164 1 98.38 98 ILE A O 1
ATOM 774 N N . PHE A 1 99 ? 16.594 5.371 -10.211 1 98.69 99 PHE A N 1
ATOM 775 C CA . PHE A 1 99 ? 17.922 4.82 -9.969 1 98.69 99 PHE A CA 1
ATOM 776 C C . PHE A 1 99 ? 17.859 3.305 -9.812 1 98.69 99 PHE A C 1
ATOM 778 O O . PHE A 1 99 ? 18.797 2.594 -10.203 1 98.69 99 PHE A O 1
ATOM 785 N N . TYR A 1 100 ? 16.797 2.83 -9.219 1 97.88 100 TYR A N 1
ATOM 786 C CA . TYR A 1 100 ? 16.609 1.39 -9.086 1 97.88 100 TYR A CA 1
ATOM 787 C C . TYR A 1 100 ? 16.531 0.722 -10.453 1 97.88 100 TYR A C 1
ATOM 789 O O . TYR A 1 100 ? 17.219 -0.258 -10.711 1 97.88 100 TYR A O 1
ATOM 797 N N . LEU A 1 101 ? 15.75 1.278 -11.344 1 97.81 101 LEU A N 1
ATOM 798 C CA . LEU A 1 101 ? 15.484 0.69 -12.656 1 97.81 101 LEU A CA 1
ATOM 799 C C . LEU A 1 101 ? 16.734 0.715 -13.523 1 97.81 101 LEU A C 1
ATOM 801 O O . LEU A 1 101 ? 16.984 -0.215 -14.297 1 97.81 101 LEU A O 1
ATOM 805 N N . VAL A 1 102 ? 17.531 1.779 -13.43 1 97.62 102 VAL A N 1
ATOM 806 C CA . VAL A 1 102 ? 18.703 1.9 -14.305 1 97.62 102 VAL A CA 1
ATOM 807 C C . VAL A 1 102 ? 19.938 1.376 -13.586 1 97.62 102 VAL A C 1
ATOM 809 O O . VAL A 1 102 ? 21.062 1.594 -14.047 1 97.62 102 VAL A O 1
ATOM 812 N N . ASN A 1 103 ? 19.828 0.832 -12.406 1 97.88 103 ASN A N 1
ATOM 813 C CA . ASN A 1 103 ? 20.859 0.072 -11.695 1 97.88 103 ASN A CA 1
ATOM 814 C C . ASN A 1 103 ? 22 0.97 -11.219 1 97.88 103 ASN A C 1
ATOM 816 O O . ASN A 1 103 ? 23.172 0.649 -11.422 1 97.88 103 ASN A O 1
ATOM 820 N N . LEU A 1 104 ? 21.578 2.09 -10.625 1 98.19 104 LEU A N 1
ATOM 821 C CA . LEU A 1 104 ? 22.516 2.967 -9.938 1 98.19 104 LEU A CA 1
ATOM 822 C C . LEU A 1 104 ? 22.391 2.824 -8.422 1 98.19 104 LEU A C 1
ATOM 824 O O . LEU A 1 104 ? 21.719 3.629 -7.777 1 98.19 104 LEU A O 1
ATOM 828 N N . SER A 1 105 ? 23.109 1.859 -7.859 1 97.75 105 SER A N 1
ATOM 829 C CA . SER A 1 105 ? 22.875 1.38 -6.5 1 97.75 105 SER A CA 1
ATOM 830 C C . SER A 1 105 ? 23.266 2.436 -5.469 1 97.75 105 SER A C 1
ATOM 832 O O . SER A 1 105 ? 22.562 2.637 -4.48 1 97.75 105 SER A O 1
ATOM 834 N N . THR A 1 106 ? 24.375 3.105 -5.672 1 98.31 106 THR A N 1
ATOM 835 C CA . THR A 1 106 ? 24.844 4.086 -4.695 1 98.31 106 THR A CA 1
ATOM 836 C C . THR A 1 106 ? 23.906 5.281 -4.637 1 98.31 106 THR A C 1
ATOM 838 O O . THR A 1 106 ? 23.531 5.734 -3.553 1 98.31 106 THR A O 1
ATOM 841 N N . LEU A 1 107 ? 23.516 5.812 -5.742 1 98.62 107 LEU A N 1
ATOM 842 C CA . LEU A 1 107 ? 22.594 6.938 -5.793 1 98.62 107 LEU A CA 1
ATOM 843 C C . LEU A 1 107 ? 21.234 6.547 -5.227 1 98.62 107 LEU A C 1
ATOM 845 O O . LEU A 1 107 ? 20.609 7.32 -4.496 1 98.62 107 LEU A O 1
ATOM 849 N N . ARG A 1 108 ? 20.859 5.328 -5.555 1 98.5 108 ARG A N 1
ATOM 850 C CA . ARG A 1 108 ? 19.609 4.785 -5.031 1 98.5 108 ARG A CA 1
ATOM 851 C C . ARG A 1 108 ? 19.609 4.785 -3.506 1 98.5 108 ARG A C 1
ATOM 853 O O . ARG A 1 108 ? 18.688 5.305 -2.881 1 98.5 108 ARG A O 1
ATOM 860 N N . SER A 1 109 ? 20.672 4.285 -2.906 1 98.62 109 SER A N 1
ATOM 861 C CA . SER A 1 109 ? 20.797 4.211 -1.454 1 98.62 109 SER A CA 1
ATOM 862 C C . SER A 1 109 ? 20.828 5.602 -0.828 1 98.62 109 SER A C 1
ATOM 864 O O . SER A 1 109 ? 20.25 5.82 0.237 1 98.62 109 SER A O 1
ATOM 866 N N . THR A 1 110 ? 21.453 6.516 -1.505 1 98.62 110 THR A N 1
ATOM 867 C CA . THR A 1 110 ? 21.578 7.879 -1.003 1 98.62 110 THR A CA 1
ATOM 868 C C . THR A 1 110 ? 20.219 8.555 -0.947 1 98.62 110 THR A C 1
ATOM 870 O O . THR A 1 110 ? 19.844 9.133 0.079 1 98.62 110 THR A O 1
ATOM 873 N N . VAL A 1 111 ? 19.453 8.477 -1.957 1 98.69 111 VAL A N 1
ATOM 874 C CA . VAL A 1 111 ? 18.172 9.172 -1.981 1 98.69 111 VAL A CA 1
ATOM 875 C C . VAL A 1 111 ? 17.172 8.453 -1.063 1 98.69 111 VAL A C 1
ATOM 877 O O . VAL A 1 111 ? 16.297 9.094 -0.468 1 98.69 111 VAL A O 1
ATOM 880 N N . TRP A 1 112 ? 17.312 7.098 -1.008 1 98.44 112 TRP A N 1
ATOM 881 C CA . TRP A 1 112 ? 16.531 6.359 -0.024 1 98.44 112 TRP A CA 1
ATOM 882 C C . TRP A 1 112 ? 16.75 6.914 1.378 1 98.44 112 TRP A C 1
ATOM 884 O O . TRP A 1 112 ? 15.797 7.18 2.107 1 98.44 112 TRP A O 1
ATOM 894 N N . PHE A 1 113 ? 17.984 7.133 1.715 1 98.62 113 PHE A N 1
ATOM 895 C CA . PHE A 1 113 ? 18.359 7.633 3.033 1 98.62 113 PHE A CA 1
ATOM 896 C C . PHE A 1 113 ? 17.797 9.039 3.256 1 98.62 113 PHE A C 1
ATOM 898 O O . PHE A 1 113 ? 17.234 9.328 4.316 1 98.62 113 PHE A O 1
ATOM 905 N N . ILE A 1 114 ? 17.922 9.906 2.32 1 98.75 114 ILE A N 1
ATOM 906 C CA . ILE A 1 114 ? 17.406 11.266 2.426 1 98.75 114 ILE A CA 1
ATOM 907 C C . ILE A 1 114 ? 15.898 11.234 2.646 1 98.75 114 ILE A C 1
ATOM 909 O O . ILE A 1 114 ? 15.367 11.977 3.477 1 98.75 114 ILE A O 1
ATOM 913 N N . GLY A 1 115 ? 15.188 10.391 1.927 1 98.69 115 GLY A N 1
ATOM 914 C CA . GLY A 1 115 ? 13.75 10.273 2.066 1 98.69 115 GLY A CA 1
ATOM 915 C C . GLY A 1 115 ? 13.32 9.812 3.447 1 98.69 115 GLY A C 1
ATOM 916 O O . GLY A 1 115 ? 12.383 10.367 4.031 1 98.69 115 GLY A O 1
ATOM 917 N N . ILE A 1 116 ? 13.977 8.82 3.982 1 98.44 116 ILE A N 1
ATOM 918 C CA . ILE A 1 116 ? 13.617 8.305 5.297 1 98.44 116 ILE A CA 1
ATOM 919 C C . ILE A 1 116 ? 13.906 9.359 6.363 1 98.44 116 ILE A C 1
ATOM 921 O O . ILE A 1 116 ? 13.117 9.547 7.293 1 98.44 116 ILE A O 1
ATOM 925 N N . VAL A 1 117 ? 15 10.039 6.27 1 98.75 117 VAL A N 1
ATOM 926 C CA . VAL A 1 117 ? 15.367 11.078 7.223 1 98.75 117 VAL A CA 1
ATOM 927 C C . VAL A 1 117 ? 14.328 12.195 7.188 1 98.75 117 VAL A C 1
ATOM 929 O O . VAL A 1 117 ? 13.961 12.75 8.227 1 98.75 117 VAL A O 1
ATOM 932 N N . ALA A 1 118 ? 13.883 12.562 5.969 1 98.88 118 ALA A N 1
ATOM 933 C CA . ALA A 1 118 ? 12.836 13.578 5.852 1 98.88 118 ALA A CA 1
ATOM 934 C C . ALA A 1 118 ? 11.578 13.172 6.621 1 98.88 118 ALA A C 1
ATOM 936 O O . ALA A 1 118 ? 11.023 13.961 7.379 1 98.88 118 ALA A O 1
ATOM 937 N N . SER A 1 119 ? 11.156 11.969 6.5 1 98.81 119 SER A N 1
ATOM 938 C CA . SER A 1 119 ? 9.969 11.469 7.188 1 98.81 119 SER A CA 1
ATOM 939 C C . SER A 1 119 ? 10.164 11.469 8.703 1 98.81 119 SER A C 1
ATOM 941 O O . SER A 1 119 ? 9.289 11.906 9.445 1 98.81 119 SER A O 1
ATOM 943 N N . LEU A 1 120 ? 11.297 11 9.141 1 98.75 120 LEU A N 1
ATOM 944 C CA . LEU A 1 120 ? 11.586 10.93 10.562 1 98.75 120 LEU A CA 1
ATOM 945 C C . LEU A 1 120 ? 11.68 12.32 11.172 1 98.75 120 LEU A C 1
ATOM 947 O O . LEU A 1 120 ? 11.266 12.531 12.32 1 98.75 120 LEU A O 1
ATOM 951 N N . THR A 1 121 ? 12.242 13.242 10.438 1 98.62 121 THR A N 1
ATOM 952 C CA . THR A 1 121 ? 12.352 14.617 10.922 1 98.62 121 THR A CA 1
ATOM 953 C C . THR A 1 121 ? 10.977 15.25 11.086 1 98.62 121 THR A C 1
ATOM 955 O O . THR A 1 121 ? 10.75 16.016 12.016 1 98.62 121 THR A O 1
ATOM 958 N N . ILE A 1 122 ? 10.039 14.969 10.156 1 98.5 122 ILE A N 1
ATOM 959 C CA . ILE A 1 122 ? 8.672 15.445 10.305 1 98.5 122 ILE A CA 1
ATOM 960 C C . ILE A 1 122 ? 8.094 14.945 11.633 1 98.5 122 ILE A C 1
ATOM 962 O O . ILE A 1 122 ? 7.512 15.727 12.391 1 98.5 122 ILE A O 1
ATOM 966 N N . LEU A 1 123 ? 8.281 13.68 11.93 1 98.12 123 LEU A N 1
ATOM 967 C CA . LEU A 1 123 ? 7.77 13.102 13.164 1 98.12 123 LEU A CA 1
ATOM 968 C C . LEU A 1 123 ? 8.445 13.727 14.383 1 98.12 123 LEU A C 1
ATOM 970 O O . LEU A 1 123 ? 7.781 14.008 15.383 1 98.12 123 LEU A O 1
ATOM 974 N N . TRP A 1 124 ? 9.734 13.898 14.242 1 97.44 124 TRP A N 1
ATOM 975 C CA . TRP A 1 124 ? 10.5 14.492 15.328 1 97.44 124 TRP A CA 1
ATOM 976 C C . TRP A 1 124 ? 9.961 15.875 15.688 1 97.44 124 TRP A C 1
ATOM 978 O O . TRP A 1 124 ? 9.875 16.234 16.859 1 97.44 124 TRP A O 1
ATOM 988 N N . GLN A 1 125 ? 9.555 16.625 14.703 1 96.25 125 GLN A N 1
ATOM 989 C CA . GLN A 1 125 ? 9.031 17.969 14.914 1 96.25 125 GLN A CA 1
ATOM 990 C C . GLN A 1 125 ? 7.699 17.938 15.648 1 96.25 125 GLN A C 1
ATOM 992 O O . GLN A 1 125 ? 7.277 18.938 16.234 1 96.25 125 GLN A O 1
ATOM 997 N N . CYS A 1 126 ? 7.02 16.844 15.602 1 96.38 126 CYS A N 1
ATOM 998 C CA . CYS A 1 126 ? 5.711 16.719 16.234 1 96.38 126 CYS A CA 1
ATOM 999 C C . CYS A 1 126 ? 5.852 16.391 17.719 1 96.38 126 CYS A C 1
ATOM 1001 O O . CYS A 1 126 ? 4.863 16.391 18.453 1 96.38 126 CYS A O 1
ATOM 1003 N N . ILE A 1 127 ? 7.078 16.031 18.172 1 93.94 127 ILE A N 1
ATOM 1004 C CA . ILE A 1 127 ? 7.312 15.734 19.578 1 93.94 127 ILE A CA 1
ATOM 1005 C C . ILE A 1 127 ? 7.23 17.031 20.391 1 93.94 127 ILE A C 1
ATOM 1007 O O . ILE A 1 127 ? 7.977 17.969 20.141 1 93.94 127 ILE A O 1
ATOM 1011 N N . PRO A 1 128 ? 6.066 17.078 21.266 1 87.06 128 PRO A N 1
ATOM 1012 C CA . PRO A 1 128 ? 5.926 18.297 22.062 1 87.06 128 PRO A CA 1
ATOM 1013 C C . PRO A 1 128 ? 7.203 18.656 22.812 1 87.06 128 PRO A C 1
ATOM 1015 O O . PRO A 1 128 ? 7.926 17.766 23.266 1 87.06 128 PRO A O 1
ATOM 1018 N N . ALA A 1 129 ? 7.566 19.875 22.672 1 71.56 129 ALA A N 1
ATOM 1019 C CA . ALA A 1 129 ? 8.664 20.391 23.484 1 71.56 129 ALA A CA 1
ATOM 1020 C C . ALA A 1 129 ? 8.398 20.156 24.969 1 71.56 129 ALA A C 1
ATOM 1022 O O . ALA A 1 129 ? 7.246 20.219 25.422 1 71.56 129 ALA A O 1
ATOM 1023 N N . THR A 1 130 ? 8.836 19.031 25.531 1 55.28 130 THR A N 1
ATOM 1024 C CA . THR A 1 130 ? 8.688 18.922 26.984 1 55.28 130 THR A CA 1
ATOM 1025 C C . THR A 1 130 ? 8.555 20.297 27.625 1 55.28 130 THR A C 1
ATOM 1027 O O . THR A 1 130 ? 9.344 21.203 27.328 1 55.28 130 THR A O 1
ATOM 1030 N N . ALA A 1 131 ? 7.191 20.812 27.891 1 45.69 131 ALA A N 1
ATOM 1031 C CA . ALA A 1 131 ? 7.035 21.906 28.844 1 45.69 131 ALA A CA 1
ATOM 1032 C C . ALA A 1 131 ? 7.754 21.594 30.156 1 45.69 131 ALA A C 1
ATOM 1034 O O . ALA A 1 131 ? 7.738 20.453 30.609 1 45.69 131 ALA A O 1
ATOM 1035 N N . MET B 1 1 ? -18.312 10.32 11.289 1 75.12 1 MET B N 1
ATOM 1036 C CA . MET B 1 1 ? -17.078 9.844 11.891 1 75.12 1 MET B CA 1
ATOM 1037 C C . MET B 1 1 ? -17.188 8.383 12.297 1 75.12 1 MET B C 1
ATOM 1039 O O . MET B 1 1 ? -16.297 7.582 12.031 1 75.12 1 MET B O 1
ATOM 1043 N N . SER B 1 2 ? -18.422 7.984 12.562 1 91.44 2 SER B N 1
ATOM 1044 C CA . SER B 1 2 ? -18.594 6.621 13.062 1 91.44 2 SER B CA 1
ATOM 1045 C C . SER B 1 2 ? -18.438 5.598 11.938 1 91.44 2 SER B C 1
ATOM 1047 O O . SER B 1 2 ? -17.766 4.582 12.109 1 91.44 2 SER B O 1
ATOM 1049 N N . ILE B 1 3 ? -18.906 5.922 10.789 1 97.25 3 ILE B N 1
ATOM 1050 C CA . ILE B 1 3 ? -18.859 4.969 9.688 1 97.25 3 ILE B CA 1
ATOM 1051 C C . ILE B 1 3 ? -17.406 4.75 9.266 1 97.25 3 ILE B C 1
ATOM 1053 O O . ILE B 1 3 ? -17 3.619 8.992 1 97.25 3 ILE B O 1
ATOM 1057 N N . LEU B 1 4 ? -16.672 5.809 9.211 1 98 4 LEU B N 1
ATOM 1058 C CA . LEU B 1 4 ? -15.266 5.703 8.82 1 98 4 LEU B CA 1
ATOM 1059 C C . LEU B 1 4 ? -14.492 4.836 9.805 1 98 4 LEU B C 1
ATOM 1061 O O . LEU B 1 4 ? -13.68 4 9.398 1 98 4 LEU B O 1
ATOM 1065 N N . VAL B 1 5 ? -14.789 4.934 11.055 1 98.06 5 VAL B N 1
ATOM 1066 C CA . VAL B 1 5 ? -14.078 4.172 12.07 1 98.06 5 VAL B CA 1
ATOM 1067 C C . VAL B 1 5 ? -14.516 2.709 12.023 1 98.06 5 VAL B C 1
ATOM 1069 O O . VAL B 1 5 ? -13.695 1.803 12.195 1 98.06 5 VAL B O 1
ATOM 1072 N N . TYR B 1 6 ? -15.789 2.488 11.82 1 98.25 6 TYR B N 1
ATOM 1073 C CA . TYR B 1 6 ? -16.25 1.121 11.625 1 98.25 6 TYR B CA 1
ATOM 1074 C C . TYR B 1 6 ? -15.555 0.469 10.438 1 98.25 6 TYR B C 1
ATOM 1076 O O . TYR B 1 6 ? -15.133 -0.686 10.516 1 98.25 6 TYR B O 1
ATOM 1084 N N . CYS B 1 7 ? -15.453 1.193 9.375 1 98.69 7 CYS B N 1
ATOM 1085 C CA . CYS B 1 7 ? -14.812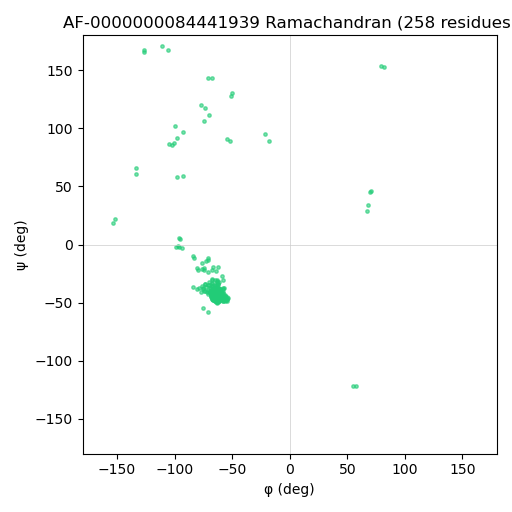 0.657 8.18 1 98.69 7 CYS B CA 1
ATOM 1086 C C . CYS B 1 7 ? -13.336 0.396 8.422 1 98.69 7 CYS B C 1
ATOM 1088 O O . CYS B 1 7 ? -12.789 -0.608 7.957 1 98.69 7 CYS B O 1
ATOM 1090 N N . LEU B 1 8 ? -12.711 1.333 9.164 1 98.56 8 LEU B N 1
ATOM 1091 C CA . LEU B 1 8 ? -11.32 1.108 9.531 1 98.56 8 LEU B CA 1
ATOM 1092 C C . LEU B 1 8 ? -11.18 -0.158 10.367 1 98.56 8 LEU B C 1
ATOM 1094 O O . LEU B 1 8 ? -10.25 -0.944 10.156 1 98.56 8 LEU B O 1
ATOM 1098 N N . PHE B 1 9 ? -12.07 -0.363 11.305 1 98.5 9 PHE B N 1
ATOM 1099 C CA . PHE B 1 9 ? -12.047 -1.539 12.172 1 98.5 9 PHE B CA 1
ATOM 1100 C C . PHE B 1 9 ? -12.156 -2.816 11.344 1 98.5 9 PHE B C 1
ATOM 1102 O O . PHE B 1 9 ? -11.375 -3.748 11.523 1 98.5 9 PHE B O 1
ATOM 1109 N N . ILE B 1 10 ? -13.016 -2.879 10.414 1 98.44 10 ILE B N 1
ATOM 1110 C CA . ILE B 1 10 ? -13.227 -4.051 9.57 1 98.44 10 ILE B CA 1
ATOM 1111 C C . ILE B 1 10 ? -12.008 -4.262 8.672 1 98.44 10 ILE B C 1
ATOM 1113 O O . ILE B 1 10 ? -11.555 -5.395 8.492 1 98.44 10 ILE B O 1
ATOM 1117 N N . ALA B 1 11 ? -11.555 -3.18 8.109 1 98.62 11 ALA B N 1
ATOM 1118 C CA . ALA B 1 11 ? -10.406 -3.26 7.215 1 98.62 11 ALA B CA 1
ATOM 1119 C C . ALA B 1 11 ? -9.203 -3.867 7.926 1 98.62 11 ALA B C 1
ATOM 1121 O O . ALA B 1 11 ? -8.453 -4.656 7.34 1 98.62 11 ALA B O 1
ATOM 1122 N N . VAL B 1 12 ? -9 -3.547 9.25 1 98.38 12 VAL B N 1
ATOM 1123 C CA . VAL B 1 12 ? -7.836 -4.027 9.984 1 98.38 12 VAL B CA 1
ATOM 1124 C C . VAL B 1 12 ? -8 -5.516 10.305 1 98.38 12 VAL B C 1
ATOM 1126 O O . VAL B 1 12 ? -7.016 -6.234 10.477 1 98.38 12 VAL B O 1
ATOM 1129 N N . LEU B 1 13 ? -9.195 -6.004 10.312 1 98.12 13 LEU B N 1
ATOM 1130 C CA . LEU B 1 13 ? -9.461 -7.41 10.578 1 98.12 13 LEU B CA 1
ATOM 1131 C C . LEU B 1 13 ? -9.219 -8.258 9.336 1 98.12 13 LEU B C 1
ATOM 1133 O O . LEU B 1 13 ? -8.953 -9.461 9.438 1 98.12 13 LEU B O 1
ATOM 1137 N N . LEU B 1 14 ? -9.227 -7.672 8.172 1 97.38 14 LEU B N 1
ATOM 1138 C CA . LEU B 1 14 ? -9.25 -8.414 6.918 1 97.38 14 LEU B CA 1
ATOM 1139 C C . LEU B 1 14 ? -7.941 -9.164 6.703 1 97.38 14 LEU B C 1
ATOM 1141 O O . LEU B 1 14 ? -7.945 -10.32 6.281 1 97.38 14 LEU B O 1
ATOM 1145 N N . PRO B 1 15 ? -6.762 -8.539 6.945 1 97.5 15 PRO B N 1
ATOM 1146 C CA . PRO B 1 15 ? -5.535 -9.32 6.797 1 97.5 15 PRO B CA 1
ATOM 1147 C C . PRO B 1 15 ? -5.508 -10.555 7.688 1 97.5 15 PRO B C 1
ATOM 1149 O O . PRO B 1 15 ? -4.945 -11.586 7.305 1 97.5 15 PRO B O 1
ATOM 1152 N N . TYR B 1 16 ? -6.137 -10.523 8.828 1 97.62 16 TYR B N 1
ATOM 1153 C CA . TYR B 1 16 ? -6.172 -11.672 9.727 1 97.62 16 TYR B CA 1
ATOM 1154 C C . TYR B 1 16 ? -7.168 -12.719 9.242 1 97.62 16 TYR B C 1
ATOM 1156 O O . TYR B 1 16 ? -6.891 -13.914 9.289 1 97.62 16 TYR B O 1
ATOM 1164 N N . LEU B 1 17 ? -8.281 -12.234 8.781 1 97.5 17 LEU B N 1
ATOM 1165 C CA . LEU B 1 17 ? -9.281 -13.148 8.234 1 97.5 17 LEU B CA 1
ATOM 1166 C C . LEU B 1 17 ? -8.766 -13.828 6.969 1 97.5 17 LEU B C 1
ATOM 1168 O O . LEU B 1 17 ? -9.039 -15.008 6.738 1 97.5 17 LEU B O 1
ATOM 1172 N N . SER B 1 18 ? -8.055 -13.078 6.164 1 97.56 18 SER B N 1
ATOM 1173 C CA . SER B 1 18 ? -7.555 -13.625 4.906 1 97.56 18 SER B CA 1
ATOM 1174 C C . SER B 1 18 ? -6.438 -14.633 5.148 1 97.56 18 SER B C 1
ATOM 1176 O O . SER B 1 18 ? -6.074 -15.391 4.246 1 97.56 18 SER B O 1
ATOM 1178 N N . LYS B 1 19 ? -5.93 -14.68 6.371 1 97.38 19 LYS B N 1
ATOM 1179 C CA . LYS B 1 19 ? -4.914 -15.664 6.734 1 97.38 19 LYS B CA 1
ATOM 1180 C C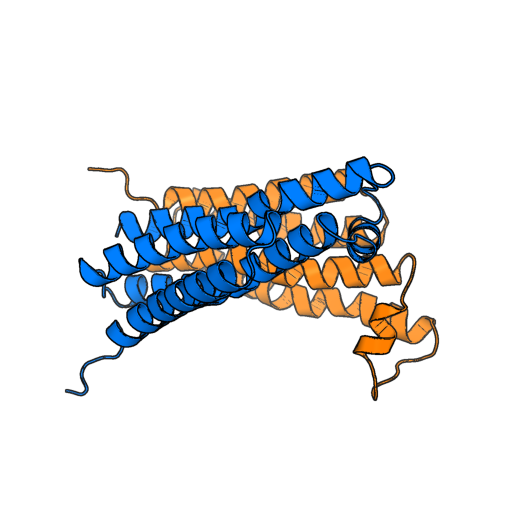 . LYS B 1 19 ? -5.539 -17.047 6.941 1 97.38 19 LYS B C 1
ATOM 1182 O O . LYS B 1 19 ? -4.844 -18.062 6.867 1 97.38 19 LYS B O 1
ATOM 1187 N N . ILE B 1 20 ? -6.766 -17.141 7.184 1 97.44 20 ILE B N 1
ATOM 1188 C CA . ILE B 1 20 ? -7.453 -18.375 7.512 1 97.44 20 ILE B CA 1
ATOM 1189 C C . ILE B 1 20 ? -7.371 -19.344 6.328 1 97.44 20 ILE B C 1
ATOM 1191 O O . ILE B 1 20 ? -6.953 -20.5 6.484 1 97.44 20 ILE B O 1
ATOM 1195 N N . PRO B 1 21 ? -7.68 -18.938 5.086 1 97.75 21 PRO B N 1
ATOM 1196 C CA . PRO B 1 21 ? -7.516 -19.859 3.965 1 97.75 21 PRO B CA 1
ATOM 1197 C C . PRO B 1 21 ? -6.062 -20.281 3.754 1 97.75 21 PRO B C 1
ATOM 1199 O O . PRO B 1 21 ? -5.805 -21.391 3.285 1 97.75 21 PRO B O 1
ATOM 1202 N N . VAL B 1 22 ? -5.117 -19.422 4.039 1 97.31 22 VAL B N 1
ATOM 1203 C CA . VAL B 1 22 ? -3.709 -19.797 3.947 1 97.31 22 VAL B CA 1
ATOM 1204 C C . VAL B 1 22 ? -3.408 -20.938 4.91 1 97.31 22 VAL B C 1
ATOM 1206 O O . VAL B 1 22 ? -2.799 -21.938 4.527 1 97.31 22 VAL B O 1
ATOM 1209 N N . ALA B 1 23 ? -3.863 -20.766 6.148 1 96.62 23 ALA B N 1
ATOM 1210 C CA . ALA B 1 23 ? -3.65 -21.797 7.168 1 96.62 23 ALA B CA 1
ATOM 1211 C C . ALA B 1 23 ? -4.316 -23.109 6.766 1 96.62 23 ALA B C 1
ATOM 1213 O O . ALA B 1 23 ? -3.754 -24.188 6.977 1 96.62 23 ALA B O 1
ATOM 1214 N N . TYR B 1 24 ? -5.484 -22.969 6.273 1 96.88 24 TYR B N 1
ATOM 1215 C CA . TYR B 1 24 ? -6.191 -24.156 5.793 1 96.88 24 TYR B CA 1
ATOM 1216 C C . TYR B 1 24 ? -5.383 -24.875 4.723 1 96.88 24 TYR B C 1
ATOM 1218 O O . TYR B 1 24 ? -5.242 -26.109 4.766 1 96.88 24 TYR B O 1
ATOM 1226 N N . ALA B 1 25 ? -4.867 -24.141 3.758 1 96.06 25 ALA B N 1
ATOM 1227 C CA . ALA B 1 25 ? -4.066 -24.719 2.682 1 96.06 25 ALA B CA 1
ATOM 1228 C C . ALA B 1 25 ? -2.799 -25.359 3.227 1 96.06 25 ALA B C 1
ATOM 1230 O O . ALA B 1 25 ? -2.377 -26.422 2.744 1 96.06 25 ALA B O 1
ATOM 1231 N N . MET B 1 26 ? -2.166 -24.719 4.203 1 95.44 26 MET B N 1
ATOM 1232 C CA . MET B 1 26 ? -0.968 -25.281 4.824 1 95.44 26 MET B CA 1
ATOM 1233 C C . MET B 1 26 ? -1.272 -26.609 5.496 1 95.44 26 MET B C 1
ATOM 1235 O O . MET B 1 26 ? -0.512 -27.562 5.359 1 95.44 26 MET B O 1
ATOM 1239 N N . HIS B 1 27 ? -2.35 -26.609 6.242 1 95.25 27 HIS B N 1
ATOM 1240 C CA . HIS B 1 27 ? -2.754 -27.828 6.93 1 95.25 27 HIS B CA 1
ATOM 1241 C C . HIS B 1 27 ? -3.037 -28.953 5.938 1 95.25 27 HIS B C 1
ATOM 1243 O O . HIS B 1 27 ? -2.65 -30.109 6.164 1 95.25 27 HIS B O 1
ATOM 1249 N N . LYS B 1 28 ? -3.646 -28.734 4.859 1 94.19 28 LYS B N 1
ATOM 1250 C CA . LYS B 1 28 ? -4.02 -29.719 3.85 1 94.19 28 LYS B CA 1
ATOM 1251 C C . LYS B 1 28 ? -2.793 -30.234 3.102 1 94.19 28 LYS B C 1
ATOM 1253 O O . LYS B 1 28 ? -2.752 -31.391 2.686 1 94.19 28 LYS B O 1
ATOM 1258 N N . ALA B 1 29 ? -1.828 -29.438 2.883 1 89 29 ALA B N 1
ATOM 1259 C CA . ALA B 1 29 ? -0.639 -29.797 2.117 1 89 29 ALA B CA 1
ATOM 1260 C C . ALA B 1 29 ? 0.237 -30.781 2.896 1 89 29 ALA B C 1
ATOM 1262 O O . ALA B 1 29 ? 0.564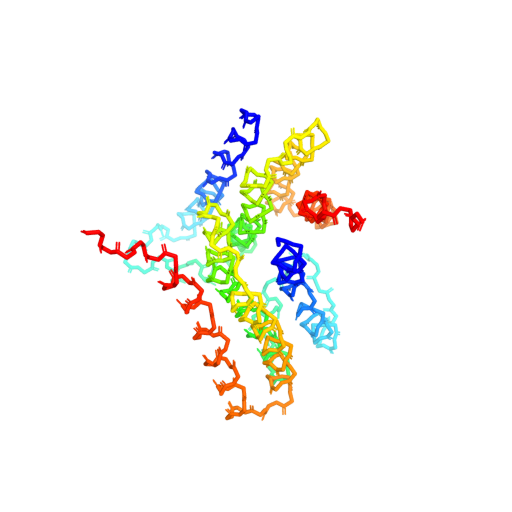 -31.859 2.4 1 89 29 ALA B O 1
ATOM 1263 N N . SER B 1 30 ? 0.751 -30.547 4.105 1 87.75 30 SER B N 1
ATOM 1264 C CA . SER B 1 30 ? 1.657 -31.406 4.863 1 87.75 30 SER B CA 1
ATOM 1265 C C . SER B 1 30 ? 1.491 -31.203 6.363 1 87.75 30 SER B C 1
ATOM 1267 O O . SER B 1 30 ? 2.412 -31.469 7.137 1 87.75 30 SER B O 1
ATOM 1269 N N . GLY B 1 31 ? 0.341 -30.703 6.723 1 90.56 31 GLY B N 1
ATOM 1270 C CA . GLY B 1 31 ? 0.219 -30.312 8.117 1 90.56 31 GLY B CA 1
ATOM 1271 C C . GLY B 1 31 ? 0.862 -28.969 8.414 1 90.56 31 GLY B C 1
ATOM 1272 O O . GLY B 1 31 ? 1.775 -28.547 7.703 1 90.56 31 GLY B O 1
ATOM 1273 N N . TYR B 1 32 ? 0.417 -28.359 9.344 1 90.12 32 TYR B N 1
ATOM 1274 C CA . TYR B 1 32 ? 0.942 -27.047 9.695 1 90.12 32 TYR B CA 1
ATOM 1275 C C . TYR B 1 32 ? 2.314 -27.156 10.344 1 90.12 32 TYR B C 1
ATOM 1277 O O . TYR B 1 32 ? 2.471 -27.844 11.359 1 90.12 32 TYR B O 1
ATOM 1285 N N . ASP B 1 33 ? 3.311 -26.609 9.75 1 90.88 33 ASP B N 1
ATOM 1286 C CA . ASP B 1 33 ? 4.66 -26.547 10.305 1 90.88 33 ASP B CA 1
ATOM 1287 C C . ASP B 1 33 ? 4.887 -25.25 11.07 1 90.88 33 ASP B C 1
ATOM 1289 O O . ASP B 1 33 ? 5.273 -24.234 10.477 1 90.88 33 ASP B O 1
ATOM 1293 N N . ASN B 1 34 ? 4.734 -25.281 12.367 1 91.69 34 ASN B N 1
ATOM 1294 C CA . ASN B 1 34 ? 4.828 -24.094 13.195 1 91.69 34 ASN B CA 1
ATOM 1295 C C . ASN B 1 34 ? 6.273 -23.625 13.328 1 91.69 34 ASN B C 1
ATOM 1297 O O . ASN B 1 34 ? 6.523 -22.5 13.773 1 91.69 34 ASN B O 1
ATOM 1301 N N . ARG B 1 35 ? 7.188 -24.438 12.969 1 94.56 35 ARG B N 1
ATOM 1302 C CA . ARG B 1 35 ? 8.602 -24.078 13.102 1 94.56 35 ARG B CA 1
ATOM 1303 C C . ARG B 1 35 ? 9.055 -23.188 11.945 1 94.56 35 ARG B C 1
ATOM 1305 O O . ARG B 1 35 ? 9.891 -22.312 12.133 1 94.56 35 ARG B O 1
ATOM 1312 N N . TYR B 1 36 ? 8.547 -23.516 10.789 1 93.81 36 TYR B N 1
ATOM 1313 C CA . TYR B 1 36 ? 8.953 -22.75 9.609 1 93.81 36 TYR B CA 1
ATOM 1314 C C . TYR B 1 36 ? 7.738 -22.359 8.773 1 93.81 36 TYR B C 1
ATOM 1316 O O . TYR B 1 36 ? 7.629 -22.734 7.605 1 93.81 36 TYR B O 1
ATOM 1324 N N . PRO B 1 37 ? 6.828 -21.625 9.281 1 93.75 37 PRO B N 1
ATOM 1325 C CA . PRO B 1 37 ? 5.559 -21.328 8.617 1 93.75 37 PRO B CA 1
ATOM 1326 C C . PRO B 1 37 ? 5.742 -20.547 7.32 1 93.75 37 PRO B C 1
ATOM 1328 O O . PRO B 1 37 ? 5.02 -20.781 6.348 1 93.75 37 PRO B O 1
ATOM 1331 N N . ARG B 1 38 ? 6.691 -19.625 7.246 1 93.12 38 ARG B N 1
ATOM 1332 C CA . ARG B 1 38 ? 6.871 -18.828 6.043 1 93.12 38 ARG B CA 1
ATOM 1333 C C . ARG B 1 38 ? 7.445 -19.656 4.902 1 93.12 38 ARG B C 1
ATOM 1335 O O . ARG B 1 38 ? 7.102 -19.438 3.738 1 93.12 38 ARG B O 1
ATOM 1342 N N . GLU B 1 39 ? 8.367 -20.516 5.266 1 92.69 39 GLU B N 1
ATOM 1343 C CA . GLU B 1 39 ? 8.875 -21.453 4.258 1 92.69 39 GLU B CA 1
ATOM 1344 C C . GLU B 1 39 ? 7.758 -22.312 3.686 1 92.69 39 GLU B C 1
ATOM 1346 O O . GLU B 1 39 ? 7.703 -22.547 2.477 1 92.69 39 GLU B O 1
ATOM 1351 N N . GLN B 1 40 ? 6.918 -22.844 4.57 1 93.31 40 GLN B N 1
ATOM 1352 C CA . GLN B 1 40 ? 5.773 -23.625 4.137 1 93.31 40 GLN B CA 1
ATOM 1353 C C . GLN B 1 40 ? 4.852 -22.812 3.234 1 93.31 40 GLN B C 1
ATOM 1355 O O . GLN B 1 40 ? 4.359 -23.312 2.221 1 93.31 40 GLN B O 1
ATOM 1360 N N . GLN B 1 41 ? 4.559 -21.594 3.531 1 94 41 GLN B N 1
ATOM 1361 C CA . GLN B 1 41 ? 3.701 -20.703 2.746 1 94 41 GLN B CA 1
ATOM 1362 C C . GLN B 1 41 ? 4.27 -20.5 1.345 1 94 41 GLN B C 1
ATOM 1364 O O . GLN B 1 41 ? 3.521 -20.484 0.364 1 94 41 GLN B O 1
ATOM 1369 N N . ALA B 1 42 ? 5.559 -20.344 1.254 1 90.94 42 ALA B N 1
ATOM 1370 C CA . ALA B 1 42 ? 6.215 -20.062 -0.019 1 90.94 42 ALA B CA 1
ATOM 1371 C C . ALA B 1 42 ? 6.055 -21.234 -0.993 1 90.94 42 ALA B C 1
ATOM 1373 O O . ALA B 1 42 ? 6.16 -21.047 -2.209 1 90.94 42 ALA B O 1
ATOM 1374 N N . GLY B 1 43 ? 5.809 -22.406 -0.503 1 91.81 43 GLY B N 1
ATOM 1375 C CA . GLY B 1 43 ? 5.707 -23.594 -1.336 1 91.81 43 GLY B CA 1
ATOM 1376 C C . GLY B 1 43 ? 4.285 -23.906 -1.765 1 91.81 43 GLY B C 1
ATOM 1377 O O . GLY B 1 43 ? 4.051 -24.844 -2.531 1 91.81 43 GLY B O 1
ATOM 1378 N N . LEU B 1 44 ? 3.283 -23.156 -1.324 1 94.38 44 LEU B N 1
ATOM 1379 C CA . LEU B 1 44 ? 1.883 -23.406 -1.642 1 94.38 44 LEU B CA 1
ATOM 1380 C C . LEU B 1 44 ? 1.605 -23.156 -3.119 1 94.38 44 LEU B C 1
ATOM 1382 O O . LEU B 1 44 ? 2.182 -22.25 -3.715 1 94.38 44 LEU B O 1
ATOM 1386 N N . LYS B 1 45 ? 0.743 -23.953 -3.744 1 93.44 45 LYS B N 1
ATOM 1387 C CA . LYS B 1 45 ? 0.342 -23.828 -5.141 1 93.44 45 LYS B CA 1
ATOM 1388 C C . LYS B 1 45 ? -1.177 -23.766 -5.277 1 93.44 45 LYS B C 1
ATOM 1390 O O . LYS B 1 45 ? -1.899 -24 -4.301 1 93.44 45 LYS B O 1
ATOM 1395 N N . GLY B 1 46 ? -1.618 -23.391 -6.48 1 93.81 46 GLY B N 1
ATOM 1396 C CA . GLY B 1 46 ? -3.051 -23.359 -6.73 1 93.81 46 GLY B CA 1
ATOM 1397 C C . GLY B 1 46 ? -3.814 -22.516 -5.73 1 93.81 46 GLY B C 1
ATOM 1398 O O . GLY B 1 46 ? -3.477 -21.344 -5.508 1 93.81 46 GLY B O 1
ATOM 1399 N N . PHE B 1 47 ? -4.777 -23.156 -5.035 1 96 47 PHE B N 1
ATOM 1400 C CA . PHE B 1 47 ? -5.625 -22.484 -4.055 1 96 47 PHE B CA 1
ATOM 1401 C C . PHE B 1 47 ? -4.777 -21.812 -2.979 1 96 47 PHE B C 1
ATOM 1403 O O . PHE B 1 47 ? -5.035 -20.672 -2.605 1 96 47 PHE B O 1
ATOM 1410 N N . GLY B 1 48 ? -3.727 -22.531 -2.482 1 96.5 48 GLY B N 1
ATOM 1411 C CA . GLY B 1 48 ?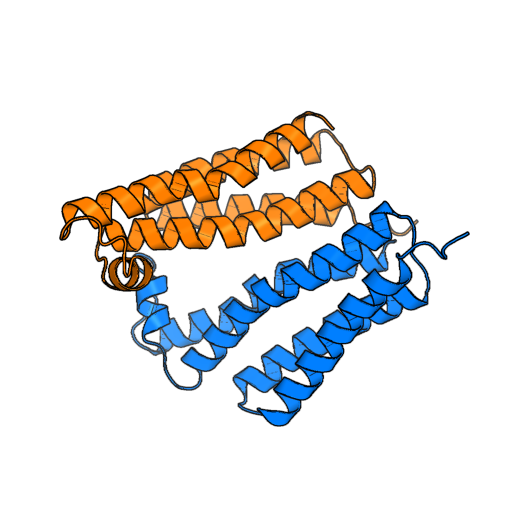 -2.869 -21.984 -1.442 1 96.5 48 GLY B CA 1
ATOM 1412 C C . GLY B 1 48 ? -2.105 -20.75 -1.887 1 96.5 48 GLY B C 1
ATOM 1413 O O . GLY B 1 48 ? -1.965 -19.797 -1.123 1 96.5 48 GLY B O 1
ATOM 1414 N N . ALA B 1 49 ? -1.596 -20.797 -3.066 1 95.88 49 ALA B N 1
ATOM 1415 C CA . ALA B 1 49 ? -0.881 -19.641 -3.615 1 95.88 49 ALA B CA 1
ATOM 1416 C C . ALA B 1 49 ? -1.804 -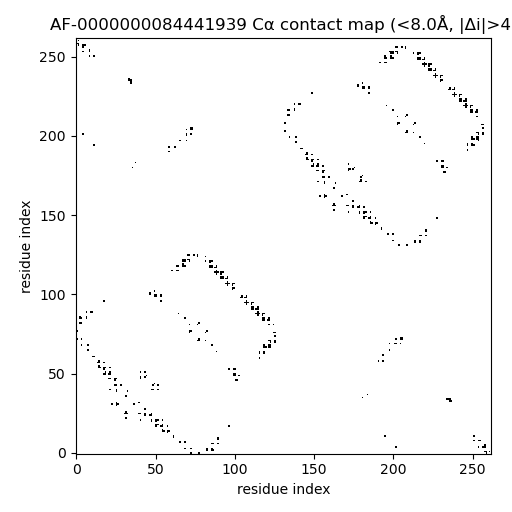18.438 -3.742 1 95.88 49 ALA B C 1
ATOM 1418 O O . ALA B 1 49 ? -1.402 -17.312 -3.449 1 95.88 49 ALA B O 1
ATOM 1419 N N . ARG B 1 50 ? -3.014 -18.719 -4.188 1 97.12 50 ARG B N 1
ATOM 1420 C CA . ARG B 1 50 ? -3.984 -17.641 -4.316 1 97.12 50 ARG B CA 1
ATOM 1421 C C . ARG B 1 50 ? -4.355 -17.062 -2.951 1 97.12 50 ARG B C 1
ATOM 1423 O O . ARG B 1 50 ? -4.488 -15.852 -2.791 1 97.12 50 ARG B O 1
ATOM 1430 N N . ALA B 1 51 ? -4.523 -17.938 -2.004 1 97.88 51 ALA B N 1
ATOM 1431 C CA . ALA B 1 51 ? -4.832 -17.516 -0.642 1 97.88 51 ALA B CA 1
ATOM 1432 C C . ALA B 1 51 ? -3.717 -16.625 -0.079 1 97.88 51 ALA B C 1
ATOM 1434 O O . ALA B 1 51 ? -3.984 -15.594 0.537 1 97.88 51 ALA B O 1
ATOM 1435 N N . LEU B 1 52 ? -2.502 -17.062 -0.308 1 97.5 52 LEU B N 1
ATOM 1436 C CA . LEU B 1 52 ? -1.355 -16.297 0.18 1 97.5 52 LEU B CA 1
ATOM 1437 C C . LEU B 1 52 ? -1.285 -14.93 -0.492 1 97.5 52 LEU B C 1
ATOM 1439 O O . LEU B 1 52 ? -1.043 -13.922 0.172 1 97.5 52 LEU B O 1
ATOM 1443 N N . ALA B 1 53 ? -1.505 -14.914 -1.759 1 97.19 53 ALA B N 1
ATOM 1444 C CA . ALA B 1 53 ? -1.488 -13.664 -2.51 1 97.19 53 ALA B CA 1
ATOM 1445 C C . ALA B 1 53 ? -2.555 -12.703 -1.994 1 97.19 53 ALA B C 1
ATOM 1447 O O . ALA B 1 53 ? -2.291 -11.508 -1.819 1 97.19 53 ALA B O 1
ATOM 1448 N N . ALA B 1 54 ? -3.717 -13.203 -1.78 1 97.88 54 ALA B N 1
ATOM 1449 C CA . ALA B 1 54 ? -4.809 -12.391 -1.26 1 97.88 54 ALA B CA 1
ATOM 1450 C C . ALA B 1 54 ? -4.473 -11.836 0.122 1 97.88 54 ALA B C 1
ATOM 1452 O O . ALA B 1 54 ? -4.77 -10.68 0.425 1 97.88 54 ALA B O 1
ATOM 1453 N N . HIS B 1 55 ? -3.871 -12.641 0.919 1 97.94 55 HIS B N 1
ATOM 1454 C CA . HIS B 1 55 ? -3.459 -12.234 2.26 1 97.94 55 HIS B CA 1
ATOM 1455 C C . HIS B 1 55 ? -2.443 -11.102 2.205 1 97.94 55 HIS B C 1
ATOM 1457 O O . HIS B 1 55 ? -2.609 -10.078 2.883 1 97.94 55 HIS B O 1
ATOM 1463 N N . GLN B 1 56 ? -1.443 -11.305 1.396 1 97.06 56 GLN B N 1
ATOM 1464 C CA . GLN B 1 56 ? -0.417 -10.281 1.264 1 97.06 56 GLN B CA 1
ATOM 1465 C C . GLN B 1 56 ? -1.009 -8.977 0.729 1 97.06 56 GLN B C 1
ATOM 1467 O O . GLN B 1 56 ? -0.68 -7.891 1.216 1 97.06 56 GLN B O 1
ATOM 1472 N N . ASN B 1 57 ? -1.911 -9.078 -0.236 1 97.81 57 ASN B N 1
ATOM 1473 C CA . ASN B 1 57 ? -2.555 -7.91 -0.821 1 97.81 57 ASN B CA 1
ATOM 1474 C C . ASN B 1 57 ? -3.387 -7.152 0.212 1 97.81 57 ASN B C 1
ATOM 1476 O O . ASN B 1 57 ? -3.531 -5.934 0.125 1 97.81 57 ASN B O 1
ATOM 1480 N N . SER B 1 58 ? -3.922 -7.848 1.185 1 98.06 58 SER B N 1
ATOM 1481 C CA . SER B 1 58 ? -4.781 -7.215 2.182 1 98.06 58 SER B CA 1
ATOM 1482 C C . SER B 1 58 ? -4.012 -6.184 3 1 98.06 58 SER B C 1
ATOM 1484 O O . SER B 1 58 ? -4.562 -5.152 3.389 1 98.06 58 SER B O 1
ATOM 1486 N N . PHE B 1 59 ? -2.727 -6.43 3.268 1 98.06 59 PHE B N 1
ATOM 1487 C CA . PHE B 1 59 ? -1.914 -5.453 3.984 1 98.06 59 PHE B CA 1
ATOM 1488 C C . PHE B 1 59 ? -1.624 -4.242 3.107 1 98.06 59 PHE B C 1
ATOM 1490 O O . PHE B 1 59 ? -1.642 -3.104 3.586 1 98.06 59 PHE B O 1
ATOM 1497 N N . GLU B 1 60 ? -1.302 -4.512 1.854 1 98.06 60 GLU B N 1
ATOM 1498 C CA . GLU B 1 60 ? -1.027 -3.434 0.908 1 98.06 60 GLU B CA 1
ATOM 1499 C C . GLU B 1 60 ? -2.23 -2.506 0.764 1 98.06 60 GLU B C 1
ATOM 1501 O O . GLU B 1 60 ? -2.084 -1.281 0.798 1 98.06 60 GLU B O 1
ATOM 1506 N N . SER B 1 61 ? -3.352 -3.137 0.621 1 98.12 61 SER B N 1
ATOM 1507 C CA . SER B 1 61 ? -4.602 -2.4 0.449 1 98.12 61 SER B CA 1
ATOM 1508 C C . SER B 1 61 ? -4.965 -1.63 1.714 1 98.12 61 SER B C 1
ATOM 1510 O O . SER B 1 61 ? -5.445 -0.498 1.64 1 98.12 61 SER B O 1
ATOM 1512 N N . LEU B 1 62 ? -4.758 -2.223 2.844 1 98.56 62 LEU B N 1
ATOM 1513 C CA . LEU B 1 62 ? -5.047 -1.58 4.121 1 98.56 62 LEU B CA 1
ATOM 1514 C C . LEU B 1 62 ? -4.234 -0.298 4.281 1 98.56 62 LEU B C 1
ATOM 1516 O O . LEU B 1 62 ? -4.75 0.713 4.758 1 98.56 62 LEU B O 1
ATOM 1520 N N . LEU B 1 63 ? -3.002 -0.385 3.92 1 98.62 63 LEU B N 1
ATOM 1521 C CA . LEU B 1 63 ? -2.129 0.78 4.02 1 98.62 63 LEU B CA 1
ATOM 1522 C C . LEU B 1 63 ? -2.719 1.967 3.266 1 98.62 63 LEU B C 1
ATOM 1524 O O . LEU B 1 63 ? -2.803 3.072 3.805 1 98.62 63 LEU B O 1
ATOM 1528 N N . VAL B 1 64 ? -3.15 1.729 2.072 1 98.62 64 VAL B N 1
ATOM 1529 C CA . VAL B 1 64 ? -3.689 2.771 1.205 1 98.62 64 VAL B CA 1
ATOM 1530 C C . VAL B 1 64 ? -5.004 3.297 1.782 1 98.62 64 VAL B C 1
ATOM 1532 O O . VAL B 1 64 ? -5.184 4.508 1.927 1 98.62 64 VAL B O 1
ATOM 1535 N N . PHE B 1 65 ? -5.871 2.393 2.168 1 98.88 65 PHE B N 1
ATOM 1536 C CA . PHE B 1 65 ? -7.184 2.754 2.693 1 98.88 65 PHE B CA 1
ATOM 1537 C C . PHE B 1 65 ? -7.051 3.51 4.012 1 98.88 65 PHE B C 1
ATOM 1539 O O . PHE B 1 65 ? -7.699 4.539 4.211 1 98.88 65 PHE B O 1
ATOM 1546 N N . ALA B 1 66 ? -6.227 3.031 4.914 1 98.75 66 ALA B N 1
ATOM 1547 C CA . ALA B 1 66 ? -6.027 3.672 6.211 1 98.75 66 ALA B CA 1
ATOM 1548 C C . ALA B 1 66 ? -5.461 5.078 6.047 1 98.75 66 ALA B C 1
ATOM 1550 O O . ALA B 1 66 ? -5.891 6.012 6.727 1 98.75 66 ALA B O 1
ATOM 1551 N N . THR B 1 67 ? -4.504 5.191 5.168 1 98.69 67 THR B N 1
ATOM 1552 C CA . THR B 1 67 ? -3.939 6.512 4.898 1 98.69 67 THR B CA 1
ATOM 1553 C C . THR B 1 67 ? -5.031 7.488 4.473 1 98.69 67 THR B C 1
ATOM 1555 O O . THR B 1 67 ? -5.105 8.609 4.984 1 98.69 67 THR B O 1
ATOM 1558 N N . ALA B 1 68 ? -5.914 7.055 3.596 1 98.62 68 ALA B N 1
ATOM 1559 C CA . ALA B 1 68 ? -6.98 7.906 3.07 1 98.62 68 ALA B CA 1
ATOM 1560 C C . ALA B 1 68 ? -7.98 8.266 4.164 1 98.62 68 ALA B C 1
ATOM 1562 O O . ALA B 1 68 ? -8.297 9.445 4.359 1 98.62 68 ALA B O 1
ATOM 1563 N N . VAL B 1 69 ? -8.43 7.344 4.906 1 98.69 69 VAL B N 1
ATOM 1564 C CA . VAL B 1 69 ? -9.516 7.523 5.867 1 98.69 69 VAL B CA 1
ATOM 1565 C C . VAL B 1 69 ? -9.008 8.312 7.07 1 98.69 69 VAL B C 1
ATOM 1567 O O . VAL B 1 69 ? -9.695 9.211 7.566 1 98.69 69 VAL B O 1
ATOM 1570 N N . ILE B 1 70 ? -7.805 8.07 7.562 1 98.38 70 ILE B N 1
ATOM 1571 C CA . ILE B 1 70 ? -7.281 8.789 8.719 1 98.38 70 ILE B CA 1
ATOM 1572 C C . ILE B 1 70 ? -6.988 10.234 8.336 1 98.38 70 ILE B C 1
ATOM 1574 O O . ILE B 1 70 ? -7.191 11.148 9.141 1 98.38 70 ILE B O 1
ATOM 1578 N N . THR B 1 71 ? -6.547 10.398 7.102 1 98.12 71 THR B N 1
ATOM 1579 C CA . THR B 1 71 ? -6.363 11.766 6.629 1 98.12 71 THR B CA 1
ATOM 1580 C C . THR B 1 71 ? -7.691 12.523 6.621 1 98.12 71 THR B C 1
ATOM 1582 O O . THR B 1 71 ? -7.758 13.68 7.039 1 98.12 71 THR B O 1
ATOM 1585 N N . ALA B 1 72 ? -8.742 11.891 6.125 1 97.75 72 ALA B N 1
ATOM 1586 C CA . ALA B 1 72 ? -10.062 12.508 6.102 1 97.75 72 ALA B CA 1
ATOM 1587 C C . ALA B 1 72 ? -10.508 12.891 7.508 1 97.75 72 ALA B C 1
ATOM 1589 O O . ALA B 1 72 ? -11.047 13.984 7.719 1 97.75 72 ALA B O 1
ATOM 1590 N N . ILE B 1 73 ? -10.234 12.016 8.477 1 97.31 73 ILE B N 1
ATOM 1591 C CA . ILE B 1 73 ? -10.602 12.273 9.859 1 97.31 73 ILE B CA 1
ATOM 1592 C C . ILE B 1 73 ? -9.766 13.422 10.414 1 97.31 73 ILE B C 1
ATOM 1594 O O . ILE B 1 73 ? -10.297 14.359 11.016 1 97.31 73 ILE B O 1
ATOM 1598 N N . ALA B 1 74 ? -8.492 13.391 10.125 1 95.62 74 ALA B N 1
ATOM 1599 C CA . ALA B 1 74 ? -7.566 14.383 10.664 1 95.62 74 ALA B CA 1
ATOM 1600 C C . ALA B 1 74 ? -7.848 15.773 10.086 1 95.62 74 ALA B C 1
ATOM 1602 O O . ALA B 1 74 ? -7.629 16.781 10.75 1 95.62 74 ALA B O 1
ATOM 1603 N N . THR B 1 75 ? -8.336 15.805 8.875 1 95.31 75 THR B N 1
ATOM 1604 C CA . THR B 1 75 ? -8.586 17.078 8.219 1 95.31 75 THR B CA 1
ATOM 1605 C C . THR B 1 75 ? -10.062 17.453 8.32 1 95.31 75 THR B C 1
ATOM 1607 O O . THR B 1 75 ? -10.492 18.453 7.746 1 95.31 75 THR B O 1
ATOM 1610 N N . GLN B 1 76 ? -10.875 16.594 8.914 1 94.62 76 GLN B N 1
ATOM 1611 C CA . GLN B 1 76 ? -12.289 16.812 9.18 1 94.62 76 GLN B CA 1
ATOM 1612 C C . GLN B 1 76 ? -13.086 16.859 7.879 1 94.62 76 GLN B C 1
ATOM 1614 O O . GLN B 1 76 ? -14.008 17.672 7.734 1 94.62 76 GLN B O 1
ATOM 1619 N N . HIS B 1 77 ? -12.695 16.125 6.961 1 95 77 HIS B N 1
ATOM 1620 C CA . HIS B 1 77 ? -13.438 15.945 5.715 1 95 77 HIS B CA 1
ATOM 1621 C C . HIS B 1 77 ? -14.273 14.672 5.754 1 95 77 HIS B C 1
ATOM 1623 O O . HIS B 1 77 ? -14.086 13.773 4.93 1 95 77 HIS B O 1
ATOM 1629 N N . VAL B 1 78 ? -15.141 14.617 6.734 1 96.25 78 VAL B N 1
ATOM 1630 C CA . VAL B 1 78 ? -16.047 13.484 6.875 1 96.25 78 VAL B CA 1
ATOM 1631 C C . VAL B 1 78 ? -17.406 13.828 6.285 1 96.25 78 VAL B C 1
ATOM 1633 O O . VAL B 1 78 ? -18.266 14.391 6.973 1 96.25 78 VAL B O 1
ATOM 1636 N N . THR B 1 79 ? -17.609 13.531 5.043 1 96.62 79 THR B N 1
ATOM 1637 C CA . THR B 1 79 ? -18.828 13.828 4.305 1 96.62 79 THR B CA 1
ATOM 1638 C C . THR B 1 79 ? -19.594 12.547 3.984 1 96.62 79 THR B C 1
ATOM 1640 O O . THR B 1 79 ? -19.109 11.445 4.238 1 96.62 79 THR B O 1
ATOM 1643 N N . ILE B 1 80 ? -20.734 12.727 3.518 1 96.94 80 ILE B N 1
ATOM 1644 C CA . ILE B 1 80 ? -21.531 11.578 3.09 1 96.94 80 ILE B CA 1
ATOM 1645 C C . ILE B 1 80 ? -20.797 10.828 1.978 1 96.94 80 ILE B C 1
ATOM 1647 O O . ILE B 1 80 ? -20.812 9.594 1.944 1 96.94 80 ILE B O 1
ATOM 1651 N N . THR B 1 81 ? -20.188 11.586 1.129 1 97.5 81 THR B N 1
ATOM 1652 C CA . THR B 1 81 ? -19.453 10.984 0.025 1 97.5 81 THR B CA 1
ATOM 1653 C C . THR B 1 81 ? -18.312 10.125 0.548 1 97.5 81 THR B C 1
ATOM 1655 O O . THR B 1 81 ? -18.141 8.977 0.13 1 97.5 81 THR B O 1
ATOM 1658 N N . THR B 1 82 ? -17.5 10.656 1.486 1 97.75 82 THR B N 1
ATOM 1659 C CA . THR B 1 82 ? -16.391 9.883 2.02 1 97.75 82 THR B CA 1
ATOM 1660 C C . THR B 1 82 ? -16.875 8.633 2.738 1 97.75 82 THR B C 1
ATOM 1662 O O . THR B 1 82 ? -16.234 7.59 2.697 1 97.75 82 THR B O 1
ATOM 1665 N N . GLN B 1 83 ? -18.031 8.695 3.383 1 98.31 83 GLN B N 1
ATOM 1666 C CA . GLN B 1 83 ? -18.594 7.547 4.082 1 98.31 83 GLN B CA 1
ATOM 1667 C C . GLN B 1 83 ? -19 6.453 3.102 1 98.31 83 GLN B C 1
ATOM 1669 O O . GLN B 1 83 ? -18.688 5.277 3.312 1 98.31 83 GLN B O 1
ATOM 1674 N N . TYR B 1 84 ? -19.609 6.836 2.006 1 98.56 84 TYR B N 1
ATOM 1675 C CA . TYR B 1 84 ? -20.016 5.855 1.006 1 98.56 84 TYR B CA 1
ATOM 1676 C C . TYR B 1 84 ? -18.812 5.246 0.309 1 98.56 84 TYR B C 1
ATOM 1678 O O . TYR B 1 84 ? -18.812 4.066 -0.041 1 98.56 84 TYR B O 1
ATOM 1686 N N . LEU B 1 85 ? -17.828 6.043 0.074 1 98.81 85 LEU B N 1
ATOM 1687 C CA . LEU B 1 85 ? -16.594 5.531 -0.526 1 98.81 85 LEU B CA 1
ATOM 1688 C C . LEU B 1 85 ? -15.922 4.52 0.393 1 98.81 85 LEU B C 1
ATOM 1690 O O . LEU B 1 85 ? -15.414 3.494 -0.071 1 98.81 85 LEU B O 1
ATOM 1694 N N . ALA B 1 86 ? -15.93 4.773 1.699 1 98.81 86 ALA B N 1
ATOM 1695 C CA . ALA B 1 86 ? -15.344 3.836 2.658 1 98.81 86 ALA B CA 1
ATOM 1696 C C . ALA B 1 86 ? -16.109 2.512 2.658 1 98.81 86 ALA B C 1
ATOM 1698 O O . ALA B 1 86 ? -15.492 1.44 2.699 1 98.81 86 ALA B O 1
ATOM 1699 N N . ILE B 1 87 ? -17.391 2.586 2.609 1 98.88 87 ILE B N 1
ATOM 1700 C CA . ILE B 1 87 ? -18.219 1.382 2.562 1 98.88 87 ILE B CA 1
ATOM 1701 C C . ILE B 1 87 ? -17.922 0.611 1.276 1 98.88 87 ILE B C 1
ATOM 1703 O O . ILE B 1 87 ? -17.797 -0.616 1.296 1 98.88 87 ILE B O 1
ATOM 1707 N N . THR B 1 88 ? -17.875 1.338 0.175 1 98.88 88 THR B N 1
ATOM 1708 C CA . THR B 1 88 ? -17.547 0.722 -1.109 1 98.88 88 THR B CA 1
ATOM 1709 C C . THR B 1 88 ? -16.234 -0.045 -1.033 1 98.88 88 THR B C 1
ATOM 1711 O O . THR B 1 88 ? -16.141 -1.179 -1.508 1 98.88 88 THR B O 1
ATOM 1714 N N . TYR B 1 89 ? -15.227 0.517 -0.469 1 98.88 89 TYR B N 1
ATOM 1715 C CA . TYR B 1 89 ? -13.945 -0.151 -0.292 1 98.88 89 TYR B CA 1
ATOM 1716 C C . TYR B 1 89 ? -14.117 -1.467 0.458 1 98.88 89 TYR B C 1
ATOM 1718 O O . TYR B 1 89 ? -13.609 -2.504 0.026 1 98.88 89 TYR B O 1
ATOM 1726 N N . ILE B 1 90 ? -14.867 -1.434 1.565 1 98.88 90 ILE B N 1
ATOM 1727 C CA . ILE B 1 90 ? -15.031 -2.627 2.391 1 98.88 90 ILE B CA 1
ATOM 1728 C C . ILE B 1 90 ? -15.719 -3.725 1.579 1 98.88 90 ILE B C 1
ATOM 1730 O O . ILE B 1 90 ? -15.281 -4.879 1.598 1 98.88 90 ILE B O 1
ATOM 1734 N N . VAL B 1 91 ? -16.75 -3.373 0.859 1 98.88 91 VAL B N 1
ATOM 1735 C CA . VAL B 1 91 ? -17.484 -4.336 0.053 1 98.88 91 VAL B CA 1
ATOM 1736 C C . VAL B 1 91 ? -16.562 -4.934 -1.012 1 98.88 91 VAL B C 1
ATOM 1738 O O . VAL B 1 91 ? -16.531 -6.152 -1.191 1 98.88 91 VAL B O 1
ATOM 1741 N N . THR B 1 92 ? -15.844 -4.109 -1.683 1 98.81 92 THR B N 1
ATOM 1742 C CA . THR B 1 92 ? -14.969 -4.59 -2.748 1 98.81 92 THR B CA 1
ATOM 1743 C C . THR B 1 92 ? -13.859 -5.469 -2.182 1 98.81 92 THR B C 1
ATOM 1745 O O . THR B 1 92 ? -13.414 -6.418 -2.834 1 98.81 92 THR B O 1
ATOM 1748 N N . ARG B 1 93 ? -13.445 -5.203 -0.958 1 98.62 93 ARG B N 1
ATOM 1749 C CA . ARG B 1 93 ? -12.398 -6.016 -0.341 1 98.62 93 ARG B CA 1
ATOM 1750 C C . ARG B 1 93 ? -12.898 -7.43 -0.068 1 98.62 93 ARG B C 1
ATOM 1752 O O . ARG B 1 93 ? -12.164 -8.398 -0.274 1 98.62 93 ARG B O 1
ATOM 1759 N N . PHE B 1 94 ? -14.086 -7.531 0.392 1 98.62 94 PHE B N 1
ATOM 1760 C CA . PHE B 1 94 ? -14.656 -8.859 0.608 1 98.62 94 PHE B CA 1
ATOM 1761 C C . PHE B 1 94 ? -14.789 -9.609 -0.71 1 98.62 94 PHE B C 1
ATOM 1763 O O . PHE B 1 94 ? -14.406 -10.781 -0.808 1 98.62 94 PHE B O 1
ATOM 1770 N N . LEU B 1 95 ? -15.305 -8.969 -1.681 1 98.81 95 LEU B N 1
ATOM 1771 C CA . LEU B 1 95 ? -15.461 -9.586 -2.992 1 98.81 95 LEU B CA 1
ATOM 1772 C C . LEU B 1 95 ? -14.109 -9.977 -3.58 1 98.81 95 LEU B C 1
ATOM 1774 O O . LEU B 1 95 ? -13.977 -11.047 -4.18 1 98.81 95 LEU B O 1
ATOM 1778 N N . TYR B 1 96 ? -13.117 -9.125 -3.447 1 98.75 96 TYR B N 1
ATOM 1779 C CA . TYR B 1 96 ? -11.773 -9.383 -3.936 1 98.75 96 TYR B CA 1
ATOM 1780 C C . TYR B 1 96 ? -11.227 -10.695 -3.385 1 98.75 96 TYR B C 1
ATOM 1782 O O . TYR B 1 96 ? -10.734 -11.531 -4.137 1 98.75 96 TYR B O 1
ATOM 1790 N N . HIS B 1 97 ? -11.359 -10.883 -2.062 1 98.31 97 HIS B N 1
ATOM 1791 C 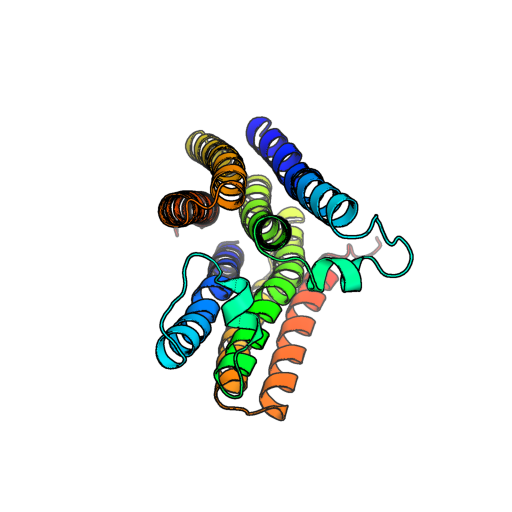CA . HIS B 1 97 ? -10.844 -12.094 -1.439 1 98.31 97 HIS B CA 1
ATOM 1792 C C . HIS B 1 97 ? -11.57 -13.328 -1.961 1 98.31 97 HIS B C 1
ATOM 1794 O O . HIS B 1 97 ? -10.945 -14.344 -2.268 1 98.31 97 HIS B O 1
ATOM 1800 N N . ILE B 1 98 ? -12.875 -13.242 -2.111 1 98.38 98 ILE B N 1
ATOM 1801 C CA . ILE B 1 98 ? -13.672 -14.367 -2.605 1 98.38 98 ILE B CA 1
ATOM 1802 C C . ILE B 1 98 ? -13.258 -14.695 -4.039 1 98.38 98 ILE B C 1
ATOM 1804 O O . ILE B 1 98 ? -12.984 -15.852 -4.363 1 98.38 98 ILE B O 1
ATOM 1808 N N . PHE B 1 99 ? -13.188 -13.672 -4.914 1 98.56 99 PHE B N 1
ATOM 1809 C CA . PHE B 1 99 ? -12.844 -13.875 -6.316 1 98.56 99 PHE B CA 1
ATOM 1810 C C . PHE B 1 99 ? -11.43 -14.438 -6.457 1 98.56 99 PHE B C 1
ATOM 1812 O O . PHE B 1 99 ? -11.156 -15.219 -7.363 1 98.56 99 PHE B O 1
ATOM 1819 N N . TYR B 1 100 ? -10.57 -14 -5.578 1 97.62 100 TYR B N 1
ATOM 1820 C CA . TYR B 1 100 ? -9.211 -14.523 -5.602 1 97.62 100 TYR B CA 1
ATOM 1821 C C . TYR B 1 100 ? -9.203 -16.016 -5.309 1 97.62 100 TYR B C 1
ATOM 1823 O O . TYR B 1 100 ? -8.594 -16.797 -6.047 1 97.62 100 TYR B O 1
ATOM 1831 N N . LEU B 1 101 ? -9.906 -16.422 -4.312 1 97.38 101 LEU B N 1
ATOM 1832 C CA . LEU B 1 101 ? -9.914 -17.797 -3.854 1 97.38 101 LEU B CA 1
ATOM 1833 C C . LEU B 1 101 ? -10.531 -18.719 -4.898 1 97.38 101 LEU B C 1
ATOM 1835 O O . LEU B 1 101 ? -10.07 -19.844 -5.09 1 97.38 101 LEU B O 1
ATOM 1839 N N . VAL B 1 102 ? -11.562 -18.281 -5.605 1 97.31 102 VAL B N 1
ATOM 1840 C CA . VAL B 1 102 ? -12.266 -19.156 -6.543 1 97.31 102 VAL B CA 1
ATOM 1841 C C . VAL B 1 102 ? -11.727 -18.938 -7.953 1 97.31 102 VAL B C 1
ATOM 1843 O O . VAL B 1 102 ? -12.336 -19.375 -8.93 1 97.31 102 VAL B O 1
ATOM 1846 N N . ASN B 1 103 ? -10.688 -18.141 -8.109 1 97 103 ASN B N 1
ATOM 1847 C CA . ASN B 1 103 ? -9.906 -18 -9.328 1 97 103 ASN B CA 1
ATOM 1848 C C . ASN B 1 103 ? -10.703 -17.312 -10.43 1 97 103 ASN B C 1
ATOM 1850 O O . ASN B 1 103 ? -10.727 -17.781 -11.57 1 97 103 ASN B O 1
ATOM 1854 N N . LEU B 1 104 ? -11.375 -16.266 -10.078 1 97.75 104 LEU B N 1
ATOM 1855 C CA . LEU B 1 104 ? -12.016 -15.359 -11.031 1 97.75 104 LEU B CA 1
ATOM 1856 C C . LEU B 1 104 ? -11.188 -14.086 -11.219 1 97.75 104 LEU B C 1
ATOM 1858 O O . LEU B 1 104 ? -11.484 -13.055 -10.617 1 97.75 104 LEU B O 1
ATOM 1862 N N . SER B 1 105 ? -10.227 -14.164 -12.117 1 96.94 105 SER B N 1
ATOM 1863 C CA . SER B 1 105 ? -9.156 -13.188 -12.195 1 96.94 105 SER B CA 1
ATOM 1864 C C . SER B 1 105 ? -9.672 -11.836 -12.695 1 96.94 105 SER B C 1
ATOM 1866 O O . SER B 1 105 ? -9.266 -10.789 -12.188 1 96.94 105 SER B O 1
ATOM 1868 N N . THR B 1 106 ? -10.562 -11.812 -13.68 1 97.44 106 THR B N 1
ATOM 1869 C CA . THR B 1 106 ? -11.062 -10.555 -14.234 1 97.44 106 THR B CA 1
ATOM 1870 C C . THR B 1 106 ? -11.914 -9.812 -13.211 1 97.44 106 THR B C 1
ATOM 1872 O O . THR B 1 106 ? -11.75 -8.609 -13.023 1 97.44 106 THR B O 1
ATOM 1875 N N . LEU B 1 107 ? -12.805 -10.508 -12.547 1 98.38 107 LEU B N 1
ATOM 1876 C CA . LEU B 1 107 ? -13.648 -9.898 -11.523 1 98.38 107 LEU B CA 1
ATOM 1877 C C . LEU B 1 107 ? -12.805 -9.422 -10.344 1 98.38 107 LEU B C 1
ATOM 1879 O O . LEU B 1 107 ? -13.047 -8.336 -9.805 1 98.38 107 LEU B O 1
ATOM 1883 N N . ARG B 1 108 ? -11.805 -10.211 -10.016 1 98.25 108 ARG B N 1
ATOM 1884 C CA . ARG B 1 108 ? -10.859 -9.852 -8.961 1 98.25 108 ARG B CA 1
ATOM 1885 C C . ARG B 1 108 ? -10.164 -8.531 -9.273 1 98.25 108 ARG B C 1
ATOM 1887 O O . ARG B 1 108 ? -10.172 -7.609 -8.453 1 98.25 108 ARG B O 1
ATOM 1894 N N . SER B 1 109 ? -9.719 -8.438 -10.508 1 97.94 109 SER B N 1
ATOM 1895 C CA . SER B 1 109 ? -9.016 -7.227 -10.922 1 97.94 109 SER B CA 1
ATOM 1896 C C . SER B 1 109 ? -9.953 -6.027 -10.945 1 97.94 109 SER B C 1
ATOM 1898 O O . SER B 1 109 ? -9.562 -4.918 -10.578 1 97.94 109 SER B O 1
ATOM 1900 N N . THR B 1 110 ? -11.164 -6.25 -11.312 1 98.31 110 THR B N 1
ATOM 1901 C CA . THR B 1 110 ? -12.148 -5.18 -11.406 1 98.31 110 THR B CA 1
ATOM 1902 C C . THR B 1 110 ? -12.477 -4.625 -10.016 1 98.31 110 THR B C 1
ATOM 1904 O O . THR B 1 110 ? -12.445 -3.41 -9.812 1 98.31 110 THR B O 1
ATOM 1907 N N . VAL B 1 111 ? -12.727 -5.438 -9.062 1 98.62 111 VAL B N 1
ATOM 1908 C CA . VAL B 1 111 ? -13.109 -4.957 -7.742 1 98.62 111 VAL B CA 1
ATOM 1909 C C . VAL B 1 111 ? -11.898 -4.371 -7.027 1 98.62 111 VAL B C 1
ATOM 1911 O O . VAL B 1 111 ? -12.023 -3.434 -6.238 1 98.62 111 VAL B O 1
ATOM 1914 N N . TRP B 1 112 ? -10.711 -4.996 -7.305 1 98.12 112 TRP B N 1
ATOM 1915 C CA . TRP B 1 112 ? -9.477 -4.395 -6.812 1 98.12 112 TRP B CA 1
ATOM 1916 C C . TRP B 1 112 ? -9.367 -2.943 -7.258 1 98.12 112 TRP B C 1
ATOM 1918 O O . TRP B 1 112 ? -9.094 -2.055 -6.449 1 98.12 112 TRP B O 1
ATOM 1928 N N . PHE B 1 113 ? -9.656 -2.693 -8.5 1 98.06 113 PHE B N 1
ATOM 1929 C CA . PHE B 1 113 ? -9.555 -1.358 -9.07 1 98.06 113 PHE B CA 1
ATOM 1930 C C . PHE B 1 113 ? -10.57 -0.417 -8.445 1 98.06 113 PHE B C 1
ATOM 1932 O O . PHE B 1 113 ? -10.242 0.716 -8.086 1 98.06 113 PHE B O 1
ATOM 1939 N N . ILE B 1 114 ? -11.766 -0.844 -8.289 1 98.62 114 ILE B N 1
ATOM 1940 C CA . ILE B 1 114 ? -12.805 -0.032 -7.676 1 98.62 114 ILE B CA 1
ATOM 1941 C C . ILE B 1 114 ? -12.398 0.342 -6.254 1 98.62 114 ILE B C 1
ATOM 1943 O O . ILE B 1 114 ? -12.586 1.485 -5.828 1 98.62 114 ILE B O 1
ATOM 1947 N N . GLY B 1 115 ? -11.883 -0.554 -5.484 1 98.56 115 GLY B N 1
ATOM 1948 C CA . GLY B 1 115 ? -11.445 -0.295 -4.121 1 98.56 115 GLY B CA 1
ATOM 1949 C C . GLY B 1 115 ? -10.336 0.739 -4.039 1 98.56 115 GLY B C 1
ATOM 1950 O O . GLY B 1 115 ? -10.383 1.637 -3.195 1 98.56 115 GLY B O 1
ATOM 1951 N N . ILE B 1 116 ? -9.367 0.607 -4.91 1 97.81 116 ILE B N 1
ATOM 1952 C CA . ILE B 1 116 ? -8.25 1.547 -4.918 1 97.81 116 ILE B CA 1
ATOM 1953 C C . ILE B 1 116 ? -8.758 2.943 -5.281 1 97.81 116 ILE B C 1
ATOM 1955 O O . ILE B 1 116 ? -8.352 3.934 -4.664 1 97.81 116 ILE B O 1
ATOM 1959 N N . VAL B 1 117 ? -9.602 3.031 -6.25 1 98.38 117 VAL B N 1
ATOM 1960 C CA . VAL B 1 117 ? -10.141 4.312 -6.691 1 98.38 117 VAL B CA 1
ATOM 1961 C C . VAL B 1 117 ? -10.938 4.957 -5.562 1 98.38 117 VAL B C 1
ATOM 1963 O O . VAL B 1 117 ? -10.875 6.172 -5.363 1 98.38 117 VAL B O 1
ATOM 1966 N N . ALA B 1 118 ? -11.695 4.164 -4.836 1 98.75 118 ALA B N 1
ATOM 1967 C CA . ALA B 1 118 ? -12.438 4.688 -3.693 1 98.75 118 ALA B CA 1
ATOM 1968 C C . ALA B 1 118 ? -11.492 5.316 -2.67 1 98.75 118 ALA B C 1
ATOM 1970 O O . ALA B 1 118 ? -11.734 6.43 -2.199 1 98.75 118 ALA B O 1
ATOM 1971 N N . SER B 1 119 ? -10.414 4.676 -2.35 1 98.62 119 SER B N 1
ATOM 1972 C CA . SER B 1 119 ? -9.453 5.176 -1.379 1 98.62 119 SER B CA 1
ATOM 1973 C C . SER B 1 119 ? -8.773 6.449 -1.879 1 98.62 119 SER B C 1
ATOM 1975 O O . SER B 1 119 ? -8.641 7.422 -1.131 1 98.62 119 SER B O 1
ATOM 1977 N N . LEU B 1 120 ? -8.414 6.441 -3.129 1 98.31 120 LEU B N 1
ATOM 1978 C CA . LEU B 1 120 ? -7.746 7.602 -3.705 1 98.31 120 LEU B CA 1
ATOM 1979 C C . LEU B 1 120 ? -8.688 8.797 -3.756 1 98.31 120 LEU B C 1
ATOM 1981 O O . LEU B 1 120 ? -8.266 9.938 -3.555 1 98.31 120 LEU B O 1
ATOM 1985 N N . THR B 1 121 ? -9.953 8.539 -4.074 1 98.38 121 THR B N 1
ATOM 1986 C CA . THR B 1 121 ? -10.938 9.609 -4.148 1 98.38 121 THR B CA 1
ATOM 1987 C C . THR B 1 121 ? -11.156 10.234 -2.771 1 98.38 121 THR B C 1
ATOM 1989 O O . THR B 1 121 ? -11.328 11.445 -2.654 1 98.38 121 THR B O 1
ATOM 1992 N N . ILE B 1 122 ? -11.172 9.43 -1.73 1 98.38 122 ILE B N 1
ATOM 1993 C CA . ILE B 1 122 ? -11.273 9.961 -0.376 1 98.38 122 ILE B CA 1
ATOM 1994 C C . ILE B 1 122 ? -10.117 10.922 -0.11 1 98.38 122 ILE B C 1
ATOM 1996 O O . ILE B 1 122 ? -10.32 12.031 0.38 1 98.38 122 ILE B O 1
ATOM 2000 N N . LEU B 1 123 ? -8.945 10.461 -0.441 1 97.75 123 LEU B N 1
ATOM 2001 C CA . LEU B 1 123 ? -7.758 11.273 -0.2 1 97.75 123 LEU B CA 1
ATOM 2002 C C . LEU B 1 123 ? -7.793 12.555 -1.034 1 97.75 123 LEU B C 1
ATOM 2004 O O . LEU B 1 123 ? -7.434 13.625 -0.548 1 97.75 123 LEU B O 1
ATOM 2008 N N . TRP B 1 124 ? -8.258 12.422 -2.252 1 96.44 124 TRP B N 1
ATOM 2009 C CA . TRP B 1 124 ? -8.375 13.57 -3.148 1 96.44 124 TRP B CA 1
ATOM 2010 C C . TRP B 1 124 ? -9.305 14.625 -2.566 1 96.44 124 TRP B C 1
ATOM 2012 O O . TRP B 1 124 ? -9.039 15.82 -2.664 1 96.44 124 TRP B O 1
ATOM 2022 N N . GLN B 1 125 ? -10.352 14.211 -1.941 1 95.5 125 GLN B N 1
ATOM 2023 C CA . GLN B 1 125 ? -11.328 15.117 -1.358 1 95.5 125 GLN B CA 1
ATOM 2024 C C . GLN B 1 125 ? -10.734 15.898 -0.189 1 95.5 125 GLN B C 1
ATOM 2026 O O . GLN B 1 125 ? -11.273 16.922 0.219 1 95.5 125 GLN B O 1
ATOM 2031 N N . CYS B 1 126 ? -9.656 15.375 0.328 1 95.38 126 CYS B N 1
ATOM 2032 C CA . CYS B 1 126 ? -9.047 16.047 1.471 1 95.38 126 CYS B CA 1
ATOM 2033 C C . CYS B 1 126 ? -8.117 17.172 1.015 1 95.38 126 CYS B C 1
ATOM 2035 O O . CYS B 1 126 ? -7.609 17.922 1.839 1 95.38 126 CYS B O 1
ATOM 2037 N N . ILE B 1 127 ? -7.848 17.234 -0.302 1 91.19 127 ILE B N 1
ATOM 2038 C CA . ILE B 1 127 ? -7.023 18.312 -0.837 1 91.19 127 ILE B CA 1
ATOM 2039 C C . ILE B 1 127 ? -7.836 19.609 -0.874 1 91.19 127 ILE B C 1
ATOM 2041 O O . ILE B 1 127 ? -8.859 19.688 -1.557 1 91.19 127 ILE B O 1
ATOM 2045 N N . PRO B 1 128 ? -7.477 20.547 0.113 1 81.88 128 PRO B N 1
ATOM 2046 C CA . PRO B 1 128 ? -8.258 21.781 0.172 1 81.88 128 PRO B CA 1
ATOM 2047 C C . PRO B 1 128 ? -8.375 22.469 -1.185 1 81.88 128 PRO B C 1
ATOM 2049 O 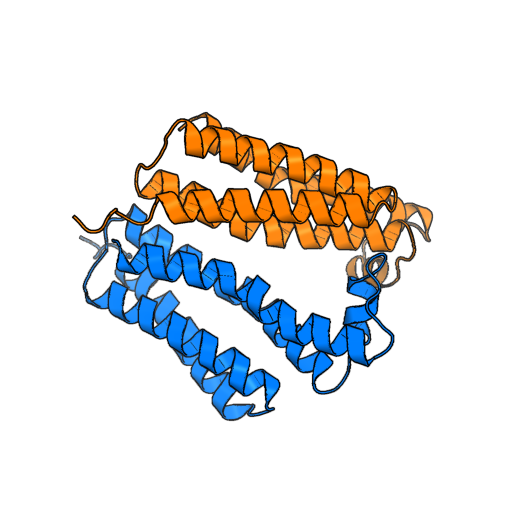O . PRO B 1 128 ? -7.434 22.438 -1.982 1 81.88 128 PRO B O 1
ATOM 2052 N N . ALA B 1 129 ? -9.672 22.766 -1.558 1 65.25 129 ALA B N 1
ATOM 2053 C CA . ALA B 1 129 ? -9.922 23.562 -2.756 1 65.25 129 ALA B CA 1
ATOM 2054 C C . ALA B 1 129 ? -9.117 24.859 -2.73 1 65.25 129 ALA B C 1
ATOM 2056 O O . ALA B 1 129 ? -8.86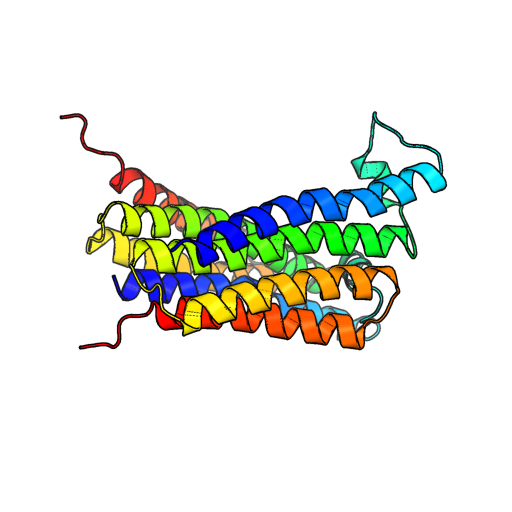7 25.422 -1.66 1 65.25 129 ALA B O 1
ATOM 2057 N N . THR B 1 130 ? -7.871 24.938 -3.23 1 51.31 130 THR B N 1
ATOM 2058 C CA . THR B 1 130 ? -7.207 26.234 -3.289 1 51.31 130 THR B CA 1
ATOM 2059 C C . THR B 1 130 ? -8.219 27.375 -3.162 1 51.31 130 THR B C 1
ATOM 2061 O O . THR B 1 130 ? -9.219 27.406 -3.883 1 51.31 130 THR B O 1
ATOM 2064 N N . ALA B 1 131 ? -8.586 27.906 -1.831 1 41.22 131 ALA B N 1
ATOM 2065 C CA . ALA B 1 131 ? -9.219 29.219 -1.76 1 41.22 131 ALA B CA 1
ATOM 2066 C C . ALA B 1 131 ? -8.406 30.25 -2.525 1 41.22 131 ALA B C 1
ATOM 2068 O O . ALA B 1 131 ? -7.172 30.188 -2.561 1 41.22 131 ALA B O 1
#